Protein AF-A0A812VXS8-F1 (afdb_monomer_lite)

pLDDT: mean 75.55, std 15.79, range [29.02, 93.31]

Organism: NCBI:txid1628268

Foldseek 3Di:
DDPVLVVLVCVLVVVVVVVVPDPPPDDDDDDDDDDDDPPDDDPPPCPVVVVVVCVVVVVVVVVVVVVVVVVLVVLQCLLPDADPPHRDPCQLVVLVVVLVVLLVVLQVVCVVVVHDLDDPLLVLLLLLVVLLSLLSVLLSVLSNQAHSVLLVLLLQLLLQLLVVVLVVVVLGDDDPVSNVSNVSSNVSSVVVSVVCCVPVVVPDPRDNDPSSVVSSVVSSNSNSVSVNSLSVSCVPVVDDPSSSSNSD

InterPro domains:
  IPR013657 HUT1 [PF08449] (58-246)
  IPR013657 HUT1 [PTHR10778] (53-248)

Sequence (248 aa):
MSGLSIVAMFIIFGTLIVRAVRPLAKDHQELVSVEPEAFQRVPMLNFSARLSRFSPLFVCTMAIHVVYLVYSLLQEFLSSHTFESDLFNFPLTLVALSHSAGALLSLAALCASGHQVVAPGMIGTLLPATTDLVATSLQHAALYLMFFPAQSLMKTLKVLPVMLVGSCLQNRVYSRLDYVEGFLLTCFVAFFVWDFQIHEAEEVEKKMSMAGIFMMFGYLTVDSFTSNFQDHIYQTTGLEPGHMLLGM

Radius of gyration: 21.39 Å; chains: 1; bounding box: 69×35×56 Å

Structure (mmCIF, N/CA/C/O backbone):
data_AF-A0A812VXS8-F1
#
_entry.id   AF-A0A812VXS8-F1
#
loop_
_atom_site.group_PDB
_atom_site.id
_atom_site.type_symbol
_atom_site.label_atom_id
_atom_site.label_alt_id
_atom_site.label_comp_id
_atom_site.label_asym_id
_atom_site.label_entity_id
_atom_site.label_seq_id
_atom_site.pdbx_PDB_ins_code
_atom_site.Cartn_x
_atom_site.Cartn_y
_atom_site.Cartn_z
_atom_site.occupancy
_atom_site.B_iso_or_equiv
_atom_site.auth_seq_id
_atom_site.auth_comp_id
_atom_site.auth_asym_id
_atom_site.auth_atom_id
_atom_site.pdbx_PDB_model_num
ATOM 1 N N . MET A 1 1 ? -3.732 4.885 -26.873 1.00 51.75 1 MET A N 1
ATOM 2 C CA . MET A 1 1 ? -4.824 4.280 -26.071 1.00 51.75 1 MET A CA 1
ATOM 3 C C . MET A 1 1 ? -5.879 3.675 -26.994 1.00 51.75 1 MET A C 1
ATOM 5 O O . MET A 1 1 ? -6.508 4.404 -27.751 1.00 51.75 1 MET A O 1
ATOM 9 N N . SER A 1 2 ? -6.038 2.350 -26.989 1.00 64.56 2 SER A N 1
ATOM 10 C CA . SER A 1 2 ? -7.033 1.660 -27.826 1.00 64.56 2 SER A CA 1
ATOM 11 C C . SER A 1 2 ? -8.462 1.871 -27.293 1.00 64.56 2 SER A C 1
ATOM 13 O O . SER A 1 2 ? -8.661 2.016 -26.085 1.00 64.56 2 SER A O 1
ATOM 15 N N . GLY A 1 3 ? -9.477 1.863 -28.167 1.00 65.50 3 GLY A N 1
ATOM 16 C CA . GLY A 1 3 ? -10.886 2.026 -27.764 1.00 65.50 3 GLY A CA 1
ATOM 17 C C . GLY A 1 3 ? -11.376 0.968 -26.762 1.00 65.50 3 GLY A C 1
ATOM 18 O O . GLY A 1 3 ? -12.276 1.235 -25.971 1.00 65.50 3 GLY A O 1
ATOM 19 N N . LEU A 1 4 ? -10.729 -0.201 -26.727 1.00 63.66 4 LEU A N 1
ATOM 20 C CA . LEU A 1 4 ? -11.022 -1.280 -25.783 1.00 63.66 4 LEU A CA 1
ATOM 21 C C . LEU A 1 4 ? -10.637 -0.910 -24.339 1.00 63.66 4 LEU A C 1
ATOM 23 O O . LEU A 1 4 ? -11.388 -1.193 -23.407 1.00 63.66 4 LEU A O 1
ATOM 27 N N . SER A 1 5 ? -9.505 -0.224 -24.155 1.00 61.69 5 SER A N 1
ATOM 28 C CA . SER A 1 5 ? -9.027 0.213 -22.836 1.00 61.69 5 SER A CA 1
ATOM 29 C C . SER A 1 5 ? -9.961 1.254 -22.21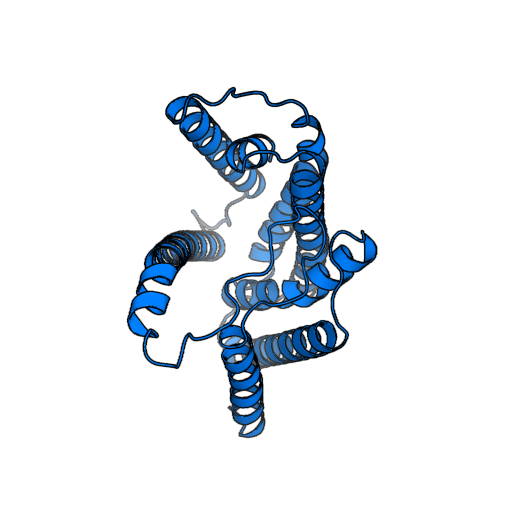6 1.00 61.69 5 SER A C 1
ATOM 31 O O . SER A 1 5 ? -10.211 1.214 -21.015 1.00 61.69 5 SER A O 1
ATOM 33 N N . ILE A 1 6 ? -10.528 2.142 -23.040 1.00 71.25 6 ILE A N 1
ATOM 34 C CA . ILE A 1 6 ? -11.482 3.173 -22.604 1.00 71.25 6 ILE A CA 1
ATOM 35 C C . ILE A 1 6 ? -12.786 2.522 -22.128 1.00 71.25 6 ILE A C 1
ATOM 37 O O . ILE A 1 6 ? -13.274 2.838 -21.045 1.00 71.25 6 ILE A O 1
ATOM 41 N N . VAL A 1 7 ? -13.321 1.563 -22.890 1.00 69.94 7 VAL A N 1
ATOM 42 C CA . VAL A 1 7 ? -14.548 0.835 -22.524 1.00 69.94 7 VAL A CA 1
ATOM 43 C C . VAL A 1 7 ? -14.361 0.034 -21.231 1.00 69.94 7 VAL A C 1
ATOM 45 O O . VAL A 1 7 ? -15.222 0.093 -20.355 1.00 69.94 7 VAL A O 1
ATOM 48 N N . ALA A 1 8 ? -13.227 -0.654 -21.064 1.00 66.38 8 ALA A N 1
ATOM 49 C CA . ALA A 1 8 ? -12.910 -1.358 -19.820 1.00 66.38 8 ALA A CA 1
ATOM 50 C C . ALA A 1 8 ? -12.837 -0.399 -18.617 1.00 66.38 8 ALA A C 1
ATOM 52 O O . ALA A 1 8 ? -13.373 -0.707 -17.554 1.00 66.38 8 ALA A O 1
ATOM 53 N N . MET A 1 9 ? -12.255 0.789 -18.807 1.00 69.25 9 MET A N 1
ATOM 54 C CA . MET A 1 9 ? -12.184 1.836 -17.785 1.00 69.25 9 MET A CA 1
ATOM 55 C C . MET A 1 9 ? -13.576 2.288 -17.334 1.00 69.25 9 MET A C 1
ATOM 57 O O . MET A 1 9 ? -13.853 2.306 -16.137 1.00 69.25 9 MET A O 1
ATOM 61 N N . PHE A 1 10 ? -14.473 2.583 -18.280 1.00 72.81 10 PHE A N 1
ATOM 62 C CA . PHE A 1 10 ? -15.849 2.989 -17.976 1.00 72.81 10 PHE A CA 1
ATOM 63 C C . PHE A 1 10 ? -16.654 1.889 -17.291 1.00 72.81 10 PHE A C 1
ATOM 65 O O . PHE A 1 10 ? -17.440 2.190 -16.395 1.00 72.81 10 PHE A O 1
ATOM 72 N N . ILE A 1 11 ? -16.457 0.627 -17.680 1.00 71.75 11 ILE A N 1
ATOM 73 C CA . ILE A 1 11 ? -17.117 -0.505 -17.024 1.00 71.75 11 ILE A CA 1
ATOM 74 C C . ILE A 1 11 ? -16.629 -0.608 -15.580 1.00 71.75 11 ILE A C 1
ATOM 76 O O . ILE A 1 11 ? -17.453 -0.605 -14.676 1.00 71.75 11 ILE A O 1
ATOM 80 N N . ILE A 1 12 ? -15.316 -0.610 -15.338 1.00 67.81 12 ILE A N 1
ATOM 81 C CA . ILE A 1 12 ? -14.751 -0.742 -13.986 1.00 67.81 12 ILE A CA 1
ATOM 82 C C . ILE A 1 12 ? -15.161 0.439 -13.097 1.00 67.81 12 ILE A C 1
ATOM 84 O O . ILE A 1 12 ? -15.683 0.227 -12.002 1.00 67.81 12 ILE A O 1
ATOM 88 N N . PHE A 1 13 ? -15.007 1.678 -13.576 1.00 72.12 13 PHE A N 1
ATOM 89 C CA . PHE A 1 13 ? -15.446 2.864 -12.834 1.00 72.12 13 PHE A CA 1
ATOM 90 C C . PHE A 1 13 ? -16.958 2.869 -12.606 1.00 72.12 13 PHE A C 1
ATOM 92 O O . PHE A 1 13 ? -17.409 3.218 -11.517 1.00 72.12 13 PHE A O 1
ATOM 99 N N . GLY A 1 14 ? -17.744 2.444 -13.596 1.00 69.88 14 GLY A N 1
ATOM 100 C CA . GLY A 1 14 ? -19.191 2.308 -13.480 1.00 69.88 14 GLY A CA 1
ATOM 101 C C . GLY A 1 14 ? -19.585 1.332 -12.373 1.00 69.88 14 GLY A C 1
ATOM 102 O O . GLY A 1 14 ? -20.399 1.679 -11.517 1.00 69.88 14 GLY A O 1
ATOM 103 N N . THR A 1 15 ? -18.969 0.150 -12.326 1.00 67.19 15 THR A N 1
ATOM 104 C CA . THR A 1 15 ? -19.242 -0.853 -11.285 1.00 67.19 15 THR A CA 1
ATOM 105 C C . THR A 1 15 ? -18.828 -0.352 -9.899 1.00 67.19 15 THR A C 1
ATOM 107 O O . THR A 1 15 ? -19.596 -0.492 -8.945 1.00 67.19 15 THR A O 1
ATOM 110 N N . LEU A 1 16 ? -17.674 0.320 -9.791 1.00 64.31 16 LEU A N 1
ATOM 111 C CA . LEU A 1 16 ? -17.190 0.907 -8.535 1.00 64.31 16 LEU A CA 1
ATOM 112 C C . LEU A 1 16 ? -18.104 2.025 -8.022 1.00 64.31 16 LEU A C 1
ATOM 114 O O . LEU A 1 16 ? -18.447 2.040 -6.841 1.00 64.31 16 LEU A O 1
ATOM 118 N N . ILE A 1 17 ? -18.554 2.930 -8.896 1.00 65.62 17 ILE A N 1
ATOM 119 C CA . ILE A 1 17 ? -19.481 4.013 -8.535 1.00 65.62 17 ILE A CA 1
ATOM 120 C C . ILE A 1 17 ? -20.832 3.432 -8.106 1.00 65.62 17 ILE A C 1
ATOM 122 O O . ILE A 1 17 ? -21.384 3.833 -7.081 1.00 65.62 17 ILE A O 1
ATOM 126 N N . VAL A 1 18 ? -21.356 2.446 -8.840 1.00 61.94 18 VAL A N 1
ATOM 127 C CA . VAL A 1 18 ? -22.618 1.776 -8.492 1.00 61.94 18 VAL A CA 1
ATOM 128 C C . VAL A 1 18 ? -22.517 1.065 -7.139 1.00 61.94 18 VAL A C 1
ATOM 130 O O . VAL A 1 18 ? -23.482 1.082 -6.370 1.00 61.94 18 VAL A O 1
ATOM 133 N N . ARG A 1 19 ? -21.359 0.486 -6.800 1.00 61.50 19 ARG A N 1
ATOM 134 C CA . ARG A 1 19 ? -21.122 -0.119 -5.480 1.00 61.50 19 ARG A CA 1
ATOM 135 C C . ARG A 1 19 ? -20.909 0.905 -4.371 1.00 61.50 19 ARG A C 1
ATOM 137 O O . ARG A 1 19 ? -21.481 0.715 -3.305 1.00 61.50 19 ARG A O 1
ATOM 144 N N . ALA A 1 20 ? -20.210 2.010 -4.625 1.00 56.69 20 ALA A N 1
ATOM 145 C CA . ALA A 1 20 ? -20.082 3.117 -3.672 1.00 56.69 20 ALA A CA 1
ATOM 146 C C . ALA A 1 20 ? -21.446 3.741 -3.312 1.00 56.69 20 ALA A C 1
ATOM 148 O O . ALA A 1 20 ? -21.629 4.275 -2.219 1.00 56.69 20 ALA A O 1
ATOM 149 N N . VAL A 1 21 ? -22.418 3.651 -4.227 1.00 56.62 21 VAL A N 1
ATOM 150 C CA . VAL A 1 21 ? -23.797 4.120 -4.029 1.00 56.62 21 VAL A CA 1
ATOM 151 C C . VAL A 1 21 ? -24.707 3.043 -3.415 1.00 56.62 21 VAL A C 1
ATOM 153 O O . VAL A 1 21 ? -25.730 3.392 -2.813 1.00 56.62 21 VAL A O 1
ATOM 156 N N . ARG A 1 22 ? -24.360 1.746 -3.495 1.00 53.31 22 ARG A N 1
ATOM 157 C CA . ARG A 1 22 ? -25.125 0.699 -2.799 1.00 53.31 22 ARG A CA 1
ATOM 158 C C . ARG A 1 22 ? -24.961 0.868 -1.285 1.00 53.31 22 ARG A C 1
ATOM 160 O O . ARG A 1 22 ? -23.836 0.927 -0.797 1.00 53.31 22 ARG A O 1
ATOM 167 N N . PRO A 1 23 ? -26.063 0.916 -0.515 1.00 44.41 23 PRO A N 1
ATOM 168 C CA . PRO A 1 23 ? -25.962 0.873 0.933 1.00 44.41 23 PRO A CA 1
ATOM 169 C C . PRO A 1 23 ? -25.283 -0.438 1.335 1.00 44.41 23 PRO A C 1
ATOM 171 O O . PRO A 1 23 ? -25.654 -1.504 0.845 1.00 44.41 23 PRO A O 1
ATOM 174 N N . LEU A 1 24 ? -24.295 -0.318 2.221 1.00 45.75 24 LEU A N 1
ATOM 175 C CA . LEU A 1 24 ? -23.486 -1.379 2.825 1.00 45.75 24 LEU A CA 1
ATOM 176 C C . LEU A 1 24 ? -24.351 -2.247 3.765 1.00 45.75 24 LEU A C 1
ATOM 178 O O . LEU A 1 24 ? -24.112 -2.349 4.962 1.00 45.75 24 LEU A O 1
ATOM 182 N N . ALA A 1 25 ? -25.451 -2.780 3.243 1.00 44.56 25 ALA A N 1
ATOM 183 C CA . ALA A 1 25 ? -26.427 -3.559 3.977 1.00 44.56 25 ALA A CA 1
ATOM 184 C C . ALA A 1 25 ? -26.210 -5.038 3.649 1.00 44.56 25 ALA A C 1
ATOM 186 O O . ALA A 1 25 ? -26.586 -5.483 2.564 1.00 44.56 25 ALA A O 1
ATOM 187 N N . LYS A 1 26 ? -25.675 -5.760 4.644 1.00 38.38 26 LYS A N 1
ATOM 188 C CA . LYS A 1 26 ? -25.519 -7.225 4.761 1.00 38.38 26 LYS A CA 1
ATOM 189 C C . LYS A 1 26 ? -24.173 -7.843 4.356 1.00 38.38 26 LYS A C 1
ATOM 191 O O . LYS A 1 26 ? -24.164 -8.726 3.517 1.00 38.38 26 LYS A O 1
ATOM 196 N N . ASP A 1 27 ? -23.089 -7.483 5.043 1.00 39.06 27 ASP A N 1
ATOM 197 C CA . ASP A 1 27 ? -21.974 -8.438 5.263 1.00 39.06 27 ASP A CA 1
ATOM 198 C C . ASP A 1 27 ? -21.440 -8.465 6.713 1.00 39.06 27 ASP A C 1
ATOM 200 O O . ASP A 1 27 ? -20.558 -9.249 7.044 1.00 39.06 27 ASP A O 1
ATOM 204 N N . HIS A 1 28 ? -22.029 -7.688 7.631 1.00 39.50 28 HIS A N 1
ATOM 205 C CA . HIS A 1 28 ? -21.784 -7.811 9.072 1.00 39.50 28 HIS A CA 1
ATOM 206 C C . HIS A 1 28 ? -23.109 -7.973 9.822 1.00 39.50 28 HIS A C 1
ATOM 208 O O . HIS A 1 28 ? -23.705 -7.017 10.308 1.00 39.50 28 HIS A O 1
ATOM 214 N N . GLN A 1 29 ? -23.589 -9.209 9.876 1.00 34.03 29 GLN A N 1
ATOM 215 C CA . GLN A 1 29 ? -24.605 -9.684 10.812 1.00 34.03 29 GLN A CA 1
ATOM 216 C C . GLN A 1 29 ? -24.005 -11.007 11.314 1.00 34.03 29 GLN A C 1
ATOM 218 O O . GLN A 1 29 ? -23.857 -11.925 10.521 1.00 34.03 29 GLN A O 1
ATOM 223 N N . GLU A 1 30 ? -23.420 -11.100 12.507 1.00 34.28 30 GLU A N 1
ATOM 224 C CA . GLU A 1 30 ? -24.044 -10.850 13.805 1.00 34.28 30 GLU A CA 1
ATOM 225 C C . GLU A 1 30 ? -23.052 -10.301 14.847 1.00 34.28 30 GLU A C 1
ATOM 227 O O . GLU A 1 30 ? -21.968 -10.848 15.014 1.00 34.28 30 GLU A O 1
ATOM 232 N N . LEU A 1 31 ? -23.448 -9.253 15.576 1.00 34.22 31 LEU A N 1
ATOM 233 C CA . LEU A 1 31 ? -23.374 -9.134 17.040 1.00 34.22 31 LEU A CA 1
ATOM 234 C C . LEU A 1 31 ? -24.002 -7.784 17.426 1.00 34.22 31 LEU A C 1
ATOM 236 O O . LEU A 1 31 ? -23.695 -6.755 16.834 1.00 34.22 31 LEU A O 1
ATOM 240 N N . VAL A 1 32 ? -24.859 -7.814 18.446 1.00 33.03 32 VAL A N 1
ATOM 241 C CA . VAL A 1 32 ? -25.662 -6.711 19.009 1.00 33.03 32 VAL A CA 1
ATOM 242 C C . VAL A 1 32 ? -27.027 -6.506 18.335 1.00 33.03 32 VAL A C 1
ATOM 244 O O . VAL A 1 32 ? -27.232 -5.716 17.418 1.00 33.03 32 VAL A O 1
ATOM 247 N N . SER A 1 33 ? -27.994 -7.240 18.881 1.00 29.02 33 SER A N 1
ATOM 248 C CA . SER A 1 33 ? -29.432 -7.007 18.794 1.00 29.02 33 SER A CA 1
ATOM 249 C C . SER A 1 33 ? -29.804 -5.579 19.218 1.00 29.02 33 SER A C 1
ATOM 251 O O . SER A 1 33 ? -29.686 -5.242 20.397 1.00 29.02 33 SER A O 1
ATOM 253 N N . VAL A 1 34 ? -30.312 -4.770 18.285 1.00 33.31 34 VAL A N 1
ATOM 254 C CA . VAL A 1 34 ? -31.106 -3.571 18.591 1.00 33.31 34 VAL A CA 1
ATOM 255 C C . VAL A 1 34 ? -32.373 -3.578 17.724 1.00 33.31 34 VAL A C 1
ATOM 257 O O . VAL A 1 34 ? -32.335 -3.895 16.539 1.00 33.31 34 VAL A O 1
ATOM 260 N N . GLU A 1 35 ? -33.477 -3.287 18.403 1.00 29.33 35 GLU A N 1
ATOM 261 C CA . GLU A 1 35 ? -34.914 -3.361 18.098 1.00 29.33 35 GLU A CA 1
ATOM 262 C C . GLU A 1 35 ? -35.398 -2.861 16.704 1.00 29.33 35 GLU A C 1
ATOM 264 O O . GLU A 1 35 ? -34.772 -1.980 16.108 1.00 29.33 35 GLU A O 1
ATOM 269 N N . PRO A 1 36 ? -36.536 -3.364 16.164 1.00 35.16 36 PRO A N 1
ATOM 270 C CA . PRO A 1 36 ? -36.941 -3.166 14.772 1.00 35.16 36 PRO A CA 1
ATOM 271 C C . PRO A 1 36 ? -38.010 -2.066 14.598 1.00 35.16 36 PRO A C 1
ATOM 273 O O . PRO A 1 36 ? -39.154 -2.390 14.333 1.00 35.16 36 PRO A O 1
ATOM 276 N N . GLU A 1 37 ? -37.690 -0.769 14.693 1.00 31.64 37 GLU A N 1
ATOM 277 C CA . GLU A 1 37 ? -38.738 0.287 14.593 1.00 31.64 37 GLU A CA 1
ATOM 278 C C . GLU A 1 37 ? -38.335 1.560 13.800 1.00 31.64 37 GLU A C 1
ATOM 280 O O . GLU A 1 37 ? -38.829 2.652 14.065 1.00 31.64 37 GLU A O 1
ATOM 285 N N . ALA A 1 38 ? -37.464 1.484 12.780 1.00 34.72 38 ALA A N 1
ATOM 286 C CA . ALA A 1 38 ? -37.152 2.688 11.975 1.00 34.72 38 ALA A CA 1
ATOM 287 C C . ALA A 1 38 ? -36.826 2.462 10.485 1.00 34.72 38 ALA A C 1
ATOM 289 O O . ALA A 1 38 ? -36.149 3.281 9.863 1.00 34.72 38 ALA A O 1
ATOM 290 N N . PHE A 1 39 ? -37.322 1.387 9.864 1.00 38.44 39 PHE A N 1
ATOM 291 C CA . PHE A 1 39 ? -37.098 1.121 8.430 1.00 38.44 39 PHE A CA 1
ATOM 292 C C . PHE A 1 39 ? -38.098 1.833 7.490 1.00 38.44 39 PHE A C 1
ATOM 294 O O . PHE A 1 39 ? -38.217 1.485 6.317 1.00 38.44 39 PHE A O 1
ATOM 301 N N . GLN A 1 40 ? -38.830 2.852 7.952 1.00 41.28 40 GLN A N 1
ATOM 302 C CA . GLN A 1 40 ? -39.885 3.465 7.141 1.00 41.28 40 GLN A CA 1
ATOM 303 C C . GLN A 1 40 ? -39.699 4.980 6.986 1.00 41.28 40 GLN A C 1
ATOM 305 O O . GLN A 1 40 ? -40.081 5.767 7.844 1.00 41.28 40 GLN A O 1
ATOM 310 N N . ARG A 1 41 ? -39.189 5.348 5.797 1.00 39.72 41 ARG A N 1
ATOM 311 C CA . ARG A 1 41 ? -39.075 6.686 5.171 1.00 39.72 41 ARG A CA 1
ATOM 312 C C . ARG A 1 41 ? -37.744 7.430 5.335 1.00 39.72 41 ARG A C 1
ATOM 314 O O . ARG A 1 41 ? -37.617 8.335 6.147 1.00 39.72 41 ARG A O 1
ATOM 321 N N . VAL A 1 42 ? -36.828 7.206 4.387 1.00 44.44 42 VAL A N 1
ATOM 322 C CA . VAL A 1 42 ? -35.920 8.276 3.931 1.00 44.44 42 VAL A CA 1
ATOM 323 C C . VAL A 1 42 ? -35.976 8.367 2.398 1.00 44.44 42 VAL A C 1
ATOM 325 O O . VAL A 1 42 ? -35.215 7.687 1.710 1.00 44.44 42 VAL A O 1
ATOM 328 N N . PRO A 1 43 ? -36.908 9.149 1.824 1.00 43.44 43 PRO A N 1
ATOM 329 C CA . PRO A 1 43 ? -36.942 9.380 0.386 1.00 43.44 43 PRO A CA 1
ATOM 330 C C . PRO A 1 43 ? -35.815 10.356 0.024 1.00 43.44 43 PRO A C 1
ATOM 332 O O . PRO A 1 43 ? -35.768 11.420 0.622 1.00 43.44 43 PRO A O 1
ATOM 335 N N . MET A 1 44 ? -34.906 9.956 -0.881 1.00 46.38 44 MET A N 1
ATOM 336 C CA . MET A 1 44 ? -34.035 10.684 -1.851 1.00 46.38 44 MET A CA 1
ATOM 337 C C . MET A 1 44 ? -33.567 12.154 -1.643 1.00 46.38 44 MET A C 1
ATOM 339 O O . MET A 1 44 ? -32.826 12.662 -2.477 1.00 46.38 44 MET A O 1
ATOM 343 N N . LEU A 1 45 ? -33.915 12.853 -0.564 1.00 51.94 45 LEU A N 1
ATOM 344 C CA . LEU A 1 45 ? -33.764 14.302 -0.388 1.00 51.94 45 LEU A CA 1
ATOM 345 C C . LEU A 1 45 ? -32.700 14.683 0.650 1.00 51.94 45 LEU A C 1
ATOM 347 O O . LEU A 1 45 ? -32.525 15.854 0.957 1.00 51.94 45 LEU A O 1
ATOM 351 N N . ASN A 1 46 ? -31.947 13.706 1.160 1.00 55.50 46 ASN A N 1
ATOM 352 C CA . ASN A 1 46 ? -30.854 13.936 2.106 1.00 55.50 46 ASN A CA 1
ATOM 353 C C . ASN A 1 46 ? -29.483 13.551 1.531 1.00 55.50 46 ASN A C 1
ATOM 355 O O . ASN A 1 46 ? -28.610 13.083 2.254 1.00 55.50 46 ASN A O 1
ATOM 359 N N . PHE A 1 47 ? -29.270 13.753 0.226 1.00 59.31 47 PHE A N 1
ATOM 360 C CA . PHE A 1 47 ? -27.943 13.596 -0.383 1.00 59.31 47 PHE A CA 1
ATOM 361 C C . PHE A 1 47 ? -26.927 14.576 0.226 1.00 59.31 47 PHE A C 1
ATOM 363 O O . PHE A 1 47 ? -25.821 14.170 0.556 1.00 59.31 47 PHE A O 1
ATOM 370 N N . SER A 1 48 ? -27.323 15.830 0.479 1.00 57.16 48 SER A N 1
ATOM 371 C CA . SER A 1 48 ? -26.459 16.842 1.112 1.00 57.16 48 SER A CA 1
ATOM 372 C C . SER A 1 48 ? -26.124 16.507 2.577 1.00 57.16 48 SER A C 1
ATOM 374 O O . SER A 1 48 ? -24.955 16.525 2.957 1.00 57.16 48 SER A O 1
ATOM 376 N N . ALA A 1 49 ? -27.105 16.083 3.385 1.00 60.41 49 ALA A N 1
ATOM 377 C CA . ALA A 1 49 ? -26.851 15.629 4.759 1.00 60.41 49 ALA A CA 1
ATOM 378 C C . ALA A 1 49 ? -26.033 14.326 4.807 1.00 60.41 49 ALA A C 1
ATOM 380 O O . ALA A 1 49 ? -25.231 14.116 5.715 1.00 60.41 49 ALA A O 1
ATOM 381 N N . ARG A 1 50 ? -26.200 13.451 3.807 1.00 61.09 50 ARG A N 1
ATOM 382 C CA . ARG A 1 50 ? -25.375 12.253 3.621 1.00 61.09 50 ARG A CA 1
ATOM 383 C C . ARG A 1 50 ? -23.938 12.629 3.229 1.00 61.09 50 ARG A C 1
ATOM 385 O O . ARG A 1 50 ? -23.012 12.054 3.784 1.00 61.09 50 ARG A O 1
ATOM 392 N N . LEU A 1 51 ? -23.745 13.630 2.368 1.00 62.72 51 LEU A N 1
ATOM 393 C CA . LEU A 1 51 ? -22.429 14.144 1.966 1.00 62.72 51 LEU A CA 1
ATOM 394 C C . LEU A 1 51 ? -21.686 14.812 3.134 1.00 62.72 51 LEU A C 1
ATOM 396 O O . LEU A 1 51 ? -20.492 14.592 3.311 1.00 62.72 51 LEU A O 1
ATOM 400 N N . SER A 1 52 ? -22.408 15.537 3.993 1.00 64.88 52 SER A N 1
ATOM 401 C CA . SER A 1 52 ? -21.873 16.106 5.239 1.00 64.88 52 SER A CA 1
ATOM 402 C C . SER A 1 52 ? -21.271 15.039 6.166 1.00 64.88 52 SER A C 1
ATOM 404 O O . SER A 1 52 ? -20.226 15.289 6.766 1.00 64.88 52 SER A O 1
ATOM 406 N N . ARG A 1 53 ? -21.853 13.832 6.234 1.00 68.94 53 ARG A N 1
ATOM 407 C CA . ARG A 1 53 ? -21.283 12.716 7.014 1.00 68.94 53 ARG A CA 1
ATOM 408 C C . ARG A 1 53 ? -20.019 12.115 6.397 1.00 68.94 53 ARG A C 1
ATOM 410 O O . ARG A 1 53 ? -19.218 11.542 7.126 1.00 68.94 53 ARG A O 1
ATOM 417 N N . PHE A 1 54 ? -19.825 12.253 5.085 1.00 76.75 54 PHE A N 1
ATOM 418 C CA . PHE A 1 54 ? -18.606 11.817 4.395 1.00 76.75 54 PHE A CA 1
ATOM 419 C C . PHE A 1 54 ? -17.476 12.855 4.456 1.00 76.75 54 PHE A C 1
ATOM 421 O O . PHE A 1 54 ? -16.334 12.520 4.159 1.00 76.75 54 PHE A O 1
ATOM 428 N N . SER A 1 55 ? -17.760 14.089 4.885 1.00 74.50 55 SER A N 1
ATOM 429 C CA . SER A 1 55 ? -16.765 15.159 5.046 1.00 74.50 55 SER A CA 1
ATOM 430 C C . SER A 1 55 ? -15.486 14.732 5.798 1.00 74.50 55 SER A C 1
ATOM 432 O O . SER A 1 55 ? -14.402 14.904 5.237 1.00 74.50 55 SER A O 1
ATOM 434 N N . PRO A 1 56 ? -15.544 14.095 6.992 1.00 82.69 56 PRO A N 1
ATOM 435 C CA . PRO A 1 56 ? -14.328 13.648 7.682 1.00 82.69 56 PRO A CA 1
ATOM 436 C C . PRO A 1 56 ? -13.545 12.583 6.900 1.00 82.69 56 PRO A C 1
ATOM 438 O O . PRO A 1 56 ? -12.318 12.557 6.963 1.00 82.69 56 PRO A O 1
ATOM 441 N N . LEU A 1 57 ? -14.226 11.737 6.121 1.00 79.81 57 LEU A N 1
ATOM 442 C CA . LEU A 1 57 ? -13.577 10.724 5.288 1.00 79.81 57 LEU A CA 1
ATOM 443 C C . LEU A 1 57 ? -12.850 11.359 4.101 1.00 79.81 57 LEU A C 1
ATOM 445 O O . LEU A 1 57 ? -11.742 10.936 3.782 1.00 79.81 57 LEU A O 1
ATOM 449 N N . PHE A 1 58 ? -13.417 12.404 3.492 1.00 84.62 58 PHE A N 1
ATOM 450 C CA . PHE A 1 58 ? -12.732 13.169 2.447 1.00 84.62 58 PHE A CA 1
ATOM 451 C C . PHE A 1 58 ? -11.502 13.896 2.987 1.00 84.62 58 PHE A C 1
ATOM 453 O O . PHE A 1 58 ? -10.448 13.836 2.357 1.00 84.62 58 PHE A O 1
ATOM 460 N N . VAL A 1 59 ? -11.606 14.527 4.162 1.00 86.81 59 VAL A N 1
ATOM 461 C CA . VAL A 1 59 ? -10.460 15.185 4.810 1.00 86.81 59 VAL A CA 1
ATOM 462 C C . VAL A 1 59 ? -9.355 14.170 5.111 1.00 86.81 59 VAL A C 1
ATOM 464 O O . VAL A 1 59 ? -8.205 14.405 4.750 1.00 86.81 59 VAL A O 1
ATOM 467 N N . CYS A 1 60 ? -9.701 13.014 5.685 1.00 85.88 60 CYS A N 1
ATOM 468 C CA . CYS A 1 60 ? -8.751 11.933 5.952 1.00 85.88 60 CYS A CA 1
ATOM 469 C C . CYS A 1 60 ? -8.111 11.396 4.660 1.00 85.88 60 CYS A C 1
ATOM 471 O O . CYS A 1 60 ? -6.892 11.274 4.570 1.00 85.88 60 CYS A O 1
ATOM 473 N N . THR A 1 61 ? -8.920 11.164 3.622 1.00 85.44 61 THR A N 1
ATOM 474 C CA . THR A 1 61 ? -8.447 10.709 2.307 1.00 85.44 61 THR A CA 1
ATOM 475 C C . THR A 1 61 ? -7.442 11.695 1.722 1.00 85.44 61 THR A C 1
ATOM 477 O O . THR A 1 61 ? -6.351 11.285 1.336 1.00 85.44 61 THR A O 1
ATOM 480 N N . MET A 1 62 ? -7.765 12.990 1.694 1.00 87.88 62 MET A N 1
ATOM 481 C CA . MET A 1 62 ? -6.869 14.018 1.158 1.00 87.88 62 MET A CA 1
ATOM 482 C C . MET A 1 62 ? -5.582 14.134 1.977 1.00 87.88 62 MET A C 1
ATOM 484 O O . MET A 1 62 ? -4.502 14.195 1.393 1.00 87.88 62 MET A O 1
ATOM 488 N N . ALA A 1 63 ? -5.673 14.093 3.309 1.00 88.25 63 ALA A N 1
ATOM 489 C CA . ALA A 1 63 ? -4.503 14.128 4.185 1.00 88.25 63 ALA A CA 1
ATOM 490 C C . ALA A 1 63 ? -3.552 12.949 3.914 1.00 88.25 63 ALA A C 1
ATOM 492 O O . ALA A 1 63 ? -2.356 13.156 3.709 1.00 88.25 63 ALA A O 1
ATOM 493 N N . ILE A 1 64 ? -4.091 11.729 3.833 1.00 87.25 64 ILE A N 1
ATOM 494 C CA . ILE A 1 64 ? -3.320 10.516 3.535 1.00 87.25 64 ILE A CA 1
ATOM 495 C C . ILE A 1 64 ? -2.669 10.609 2.145 1.00 87.25 64 ILE A C 1
ATOM 497 O O . ILE A 1 64 ? -1.486 10.304 2.002 1.00 87.25 64 ILE A O 1
ATOM 501 N N . HIS A 1 65 ? -3.396 11.083 1.127 1.00 88.19 65 HIS A N 1
ATOM 502 C CA . HIS A 1 65 ? -2.855 11.212 -0.231 1.00 88.19 65 HIS A CA 1
ATOM 503 C C . HIS A 1 65 ? -1.711 12.225 -0.315 1.00 88.19 65 HIS A C 1
ATOM 505 O O . HIS A 1 65 ? -0.706 11.937 -0.959 1.00 88.19 65 HIS A O 1
ATOM 511 N N . VAL A 1 66 ? -1.819 13.382 0.347 1.00 90.19 66 VAL A N 1
ATOM 512 C CA . VAL A 1 66 ? -0.740 14.386 0.358 1.00 90.19 66 VAL A CA 1
ATOM 513 C C . VAL A 1 66 ? 0.532 13.807 0.981 1.00 90.19 66 VAL A C 1
ATOM 515 O O . VAL A 1 66 ? 1.610 13.947 0.405 1.00 90.19 66 VAL A O 1
ATOM 518 N N . VAL A 1 67 ? 0.413 13.104 2.112 1.00 88.38 67 VAL A N 1
ATOM 519 C CA . VAL A 1 67 ? 1.564 12.463 2.770 1.00 88.38 67 VAL A CA 1
ATOM 520 C C . VAL A 1 67 ? 2.180 11.381 1.877 1.00 88.38 67 VAL A C 1
ATOM 522 O O . VAL A 1 67 ? 3.400 11.354 1.706 1.00 88.38 67 VAL A O 1
ATOM 525 N N . TYR A 1 68 ? 1.362 10.535 1.242 1.00 86.50 68 TYR A N 1
ATOM 526 C CA . TYR A 1 68 ? 1.860 9.510 0.318 1.00 86.50 68 TYR A CA 1
ATOM 527 C C . TYR A 1 68 ? 2.507 10.088 -0.941 1.00 86.50 68 TYR A C 1
ATOM 529 O O . TYR A 1 68 ? 3.466 9.500 -1.441 1.00 86.50 68 TYR A O 1
ATOM 537 N N . LEU A 1 69 ? 2.025 11.223 -1.451 1.00 88.44 69 LEU A N 1
ATOM 538 C CA . LEU A 1 69 ? 2.647 11.908 -2.585 1.00 88.44 69 LEU A CA 1
ATOM 539 C C . LEU A 1 69 ? 4.040 12.414 -2.218 1.00 88.44 69 LEU A C 1
ATOM 541 O O . LEU A 1 69 ? 4.989 12.149 -2.950 1.00 88.44 69 LEU A O 1
ATOM 545 N N . VAL A 1 70 ? 4.187 13.070 -1.064 1.00 88.62 70 VAL A N 1
ATOM 546 C CA . VAL A 1 70 ? 5.503 13.518 -0.580 1.00 88.62 70 VAL A CA 1
ATOM 547 C C . VAL A 1 70 ? 6.443 12.326 -0.391 1.00 88.62 70 VAL A C 1
ATOM 549 O O . VAL A 1 70 ? 7.575 12.364 -0.869 1.00 88.62 70 VAL A O 1
ATOM 552 N N . TYR A 1 71 ? 5.969 11.243 0.231 1.00 86.25 71 TYR A N 1
ATOM 553 C CA . TYR A 1 71 ? 6.748 10.011 0.380 1.00 86.25 71 TYR A CA 1
ATOM 554 C C . TYR A 1 71 ? 7.181 9.431 -0.976 1.00 86.25 71 TYR A C 1
ATOM 556 O O . TYR A 1 71 ? 8.338 9.058 -1.150 1.00 86.25 71 TYR A O 1
ATOM 564 N N . SER A 1 72 ? 6.272 9.405 -1.952 1.00 85.81 72 SER A N 1
ATOM 565 C CA . SER A 1 72 ? 6.532 8.885 -3.297 1.00 85.81 72 SER A CA 1
ATOM 566 C C . SER A 1 72 ? 7.590 9.704 -4.035 1.00 85.81 72 SER A C 1
ATOM 568 O O . SER A 1 72 ? 8.519 9.131 -4.594 1.00 85.81 72 SER A O 1
ATOM 570 N N . LEU A 1 73 ? 7.510 11.036 -3.964 1.00 87.25 73 LEU A N 1
ATOM 571 C CA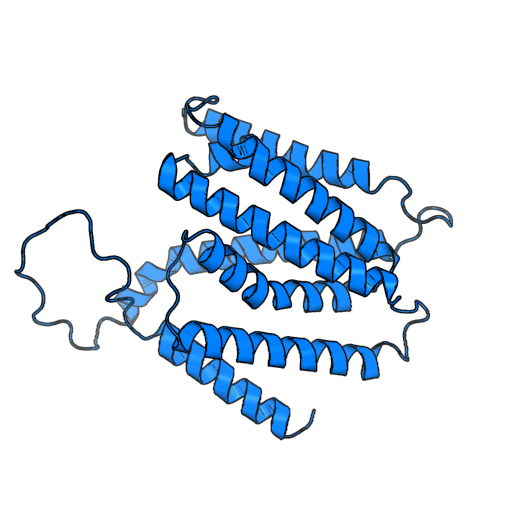 . LEU A 1 73 ? 8.506 11.932 -4.560 1.00 87.25 73 LEU A CA 1
ATOM 572 C C . LEU A 1 73 ? 9.883 11.778 -3.904 1.00 87.25 73 LEU A C 1
ATOM 574 O O . LEU A 1 73 ? 10.898 11.752 -4.596 1.00 87.25 73 LEU A O 1
ATOM 578 N N . LEU A 1 74 ? 9.932 11.636 -2.575 1.00 85.44 74 LEU A N 1
ATOM 579 C CA . LEU A 1 74 ? 11.184 11.370 -1.860 1.00 85.44 74 LEU A CA 1
ATOM 580 C C . LEU A 1 74 ? 11.782 10.015 -2.259 1.00 85.44 74 LEU A C 1
ATOM 582 O O . LEU A 1 74 ? 12.996 9.906 -2.435 1.00 85.44 74 LEU A O 1
ATOM 586 N N . GLN A 1 75 ? 10.945 8.990 -2.431 1.00 84.31 75 GLN A N 1
ATOM 587 C CA . GLN A 1 75 ? 11.381 7.663 -2.859 1.00 84.31 75 GLN A CA 1
ATOM 588 C C . GLN A 1 75 ? 11.890 7.673 -4.313 1.00 84.31 75 GLN A C 1
ATOM 590 O O . GLN A 1 75 ? 12.911 7.050 -4.614 1.00 84.31 75 GLN A O 1
ATOM 595 N N . GLU A 1 76 ? 11.228 8.410 -5.204 1.00 83.12 76 GLU A N 1
ATOM 596 C CA . GLU A 1 76 ? 11.681 8.624 -6.579 1.00 83.12 76 GLU A CA 1
ATOM 597 C C . GLU A 1 76 ? 13.024 9.360 -6.617 1.00 83.12 76 GLU A C 1
ATOM 599 O O . GLU A 1 76 ? 13.960 8.913 -7.290 1.00 83.12 76 GLU A O 1
ATOM 604 N N . PHE A 1 77 ? 13.153 10.439 -5.842 1.00 82.81 77 PHE A N 1
ATOM 605 C CA . PHE A 1 77 ? 14.388 11.208 -5.709 1.00 82.81 77 PHE A CA 1
ATOM 606 C C . PHE A 1 77 ? 15.549 10.330 -5.230 1.00 82.81 77 PHE A C 1
ATOM 608 O O . PHE A 1 77 ? 16.606 10.317 -5.855 1.00 82.81 77 PHE A O 1
ATOM 615 N N . LEU A 1 78 ? 15.327 9.516 -4.194 1.00 79.06 78 LEU A N 1
ATOM 616 C CA . LEU A 1 78 ? 16.317 8.567 -3.675 1.00 79.06 78 LEU A CA 1
ATOM 617 C C . LEU A 1 78 ? 16.794 7.556 -4.736 1.00 79.06 78 LEU A C 1
ATOM 619 O O . LEU A 1 78 ? 17.948 7.137 -4.721 1.00 79.06 78 LEU A O 1
ATOM 623 N N . SER A 1 79 ? 15.908 7.144 -5.646 1.00 72.62 79 SER A N 1
ATOM 624 C CA . SER A 1 79 ? 16.219 6.158 -6.694 1.00 72.62 79 SER A CA 1
ATOM 625 C C . SER A 1 79 ? 16.916 6.746 -7.929 1.00 72.62 79 SER A C 1
ATOM 627 O O . SER A 1 79 ? 17.559 6.012 -8.692 1.00 72.62 79 SER A O 1
ATOM 629 N N . SER A 1 80 ? 16.752 8.052 -8.152 1.00 69.44 80 SER A N 1
ATOM 630 C CA . SER A 1 80 ? 17.175 8.762 -9.364 1.00 69.44 80 SER A CA 1
ATOM 631 C C . SER A 1 80 ? 18.423 9.615 -9.154 1.00 69.44 80 SER A C 1
ATOM 633 O O . SER A 1 80 ? 19.236 9.713 -10.070 1.00 69.44 80 SER A O 1
ATOM 635 N N . HIS A 1 81 ? 18.600 10.208 -7.971 1.00 65.75 81 HIS A N 1
ATOM 636 C CA . HIS A 1 81 ? 19.748 11.056 -7.675 1.00 65.75 81 HIS A CA 1
ATOM 637 C C . HIS A 1 81 ? 20.903 10.242 -7.098 1.00 65.75 81 HIS A C 1
ATOM 639 O O . HIS A 1 81 ? 20.843 9.698 -5.997 1.00 65.75 81 HIS A O 1
ATOM 645 N N . THR A 1 82 ? 21.980 10.192 -7.871 1.00 59.69 82 THR A N 1
ATOM 646 C CA . THR A 1 82 ? 23.260 9.624 -7.471 1.00 59.69 82 THR A CA 1
ATOM 647 C C . THR A 1 82 ? 23.978 10.617 -6.554 1.00 59.69 82 THR A C 1
ATOM 649 O O . THR A 1 82 ? 24.281 11.738 -6.969 1.00 59.69 82 THR A O 1
ATOM 652 N N . PHE A 1 83 ? 24.248 10.230 -5.309 1.00 60.25 83 PHE A N 1
ATOM 653 C CA . PHE A 1 83 ? 25.036 11.049 -4.389 1.00 60.25 83 PHE A CA 1
ATOM 654 C C . PHE A 1 83 ? 26.512 10.781 -4.686 1.00 60.25 83 PHE A C 1
ATOM 656 O O . PHE A 1 83 ? 26.986 9.674 -4.473 1.00 60.25 83 PHE A O 1
ATOM 663 N N . GLU A 1 84 ? 27.231 11.771 -5.221 1.00 52.62 84 GLU A N 1
ATOM 664 C CA . GLU A 1 84 ? 28.673 11.654 -5.504 1.00 52.62 84 GLU A CA 1
ATOM 665 C C . GLU A 1 84 ? 29.053 10.396 -6.313 1.00 52.62 84 GLU A C 1
ATOM 667 O O . GLU A 1 84 ? 29.993 9.679 -5.984 1.00 52.62 84 GLU A O 1
ATOM 672 N N . SER A 1 85 ? 28.367 10.154 -7.434 1.00 57.91 85 SER A N 1
ATOM 673 C CA . SER A 1 85 ? 28.618 9.038 -8.379 1.00 57.91 85 SER A CA 1
ATOM 674 C C . SER A 1 85 ? 28.167 7.639 -7.936 1.00 57.91 85 SER A C 1
ATOM 676 O O . SER A 1 85 ? 28.056 6.776 -8.807 1.00 57.91 85 SER A O 1
ATOM 678 N N . ASP A 1 86 ? 27.777 7.446 -6.672 1.00 58.81 86 ASP A N 1
ATOM 679 C CA . ASP A 1 86 ? 27.218 6.185 -6.177 1.00 58.81 86 ASP A CA 1
ATOM 680 C C . ASP A 1 86 ? 25.737 6.301 -5.768 1.00 58.81 86 ASP A C 1
ATOM 682 O O . ASP A 1 86 ? 25.238 7.338 -5.317 1.00 58.81 86 ASP A O 1
ATOM 686 N N . LEU A 1 87 ? 24.987 5.210 -5.952 1.00 67.38 87 LEU A N 1
ATOM 687 C CA . LEU A 1 87 ? 23.632 5.113 -5.413 1.00 67.38 87 LEU A CA 1
ATOM 688 C C . LEU A 1 87 ? 23.689 5.032 -3.882 1.00 67.38 87 LEU A C 1
ATOM 690 O O . LEU A 1 87 ? 24.666 4.569 -3.297 1.00 67.38 87 LEU A O 1
ATOM 694 N N . PHE A 1 88 ? 22.612 5.457 -3.221 1.00 70.25 88 PHE A N 1
ATOM 695 C CA . PHE A 1 88 ? 22.508 5.378 -1.767 1.00 70.25 88 PHE A CA 1
ATOM 696 C C . PHE A 1 88 ? 22.729 3.936 -1.272 1.00 70.25 88 PHE A C 1
ATOM 698 O O . PHE A 1 88 ? 21.909 3.058 -1.533 1.00 70.25 88 PHE A O 1
ATOM 705 N N . ASN A 1 89 ? 23.829 3.702 -0.550 1.00 68.50 89 ASN A N 1
ATOM 706 C CA . ASN A 1 89 ? 24.323 2.360 -0.211 1.00 68.50 89 ASN A CA 1
ATOM 707 C C . ASN A 1 89 ? 23.643 1.699 1.005 1.00 68.50 89 ASN A C 1
ATOM 709 O O . ASN A 1 89 ? 23.891 0.525 1.275 1.00 68.50 89 ASN A O 1
ATOM 713 N N . PHE A 1 90 ? 22.777 2.408 1.742 1.00 76.88 90 PHE A N 1
ATOM 714 C CA . PHE A 1 90 ? 22.201 1.913 3.004 1.00 76.88 90 PHE A CA 1
ATOM 715 C C . PHE A 1 90 ? 20.658 1.901 3.038 1.00 76.88 90 PHE A C 1
ATOM 717 O O . PHE A 1 90 ? 20.063 2.468 3.959 1.00 76.88 90 PHE A O 1
ATOM 724 N N . PRO A 1 91 ? 19.967 1.240 2.086 1.00 77.00 91 PRO A N 1
ATOM 725 C CA . PRO A 1 91 ? 18.500 1.222 2.033 1.00 77.00 91 PRO A CA 1
ATOM 726 C C . PRO A 1 91 ? 17.850 0.644 3.299 1.00 77.00 91 PRO A C 1
ATOM 728 O O . PRO A 1 91 ? 16.805 1.126 3.727 1.00 77.00 91 PRO A O 1
ATOM 731 N N . LEU A 1 92 ? 18.495 -0.329 3.951 1.00 81.00 92 LEU A N 1
ATOM 732 C CA . LEU A 1 92 ? 18.011 -0.917 5.205 1.00 81.00 92 LEU A CA 1
ATOM 733 C C . LEU A 1 92 ? 18.003 0.084 6.367 1.00 81.00 92 LEU A C 1
ATOM 735 O O . LEU A 1 92 ? 17.097 0.051 7.195 1.00 81.00 92 LEU A O 1
ATOM 739 N N . THR A 1 93 ? 18.968 1.006 6.415 1.00 82.81 93 THR A N 1
ATOM 740 C CA . THR A 1 93 ? 18.987 2.073 7.427 1.00 82.81 93 THR A CA 1
ATOM 741 C C . THR A 1 93 ? 17.803 3.013 7.237 1.00 82.81 93 THR A C 1
ATOM 743 O O . THR A 1 93 ? 17.204 3.452 8.213 1.00 82.81 93 THR A O 1
ATOM 746 N N . LEU A 1 94 ? 17.418 3.289 5.989 1.00 82.81 94 LEU A N 1
ATOM 747 C CA . LEU A 1 94 ? 16.255 4.120 5.688 1.00 82.81 94 LEU A CA 1
ATOM 748 C C . LEU A 1 94 ? 14.953 3.421 6.102 1.00 82.81 94 LEU A C 1
ATOM 750 O O . LEU A 1 94 ? 14.123 4.042 6.766 1.00 82.81 94 LEU A O 1
ATOM 754 N N . VAL A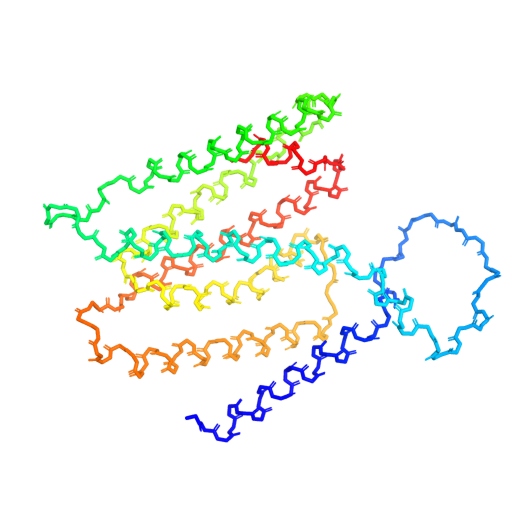 1 95 ? 14.816 2.123 5.810 1.00 84.81 95 VAL A N 1
ATOM 755 C CA . VAL A 1 95 ? 13.694 1.303 6.304 1.00 84.81 95 VAL A CA 1
ATOM 756 C C . VAL A 1 95 ? 13.620 1.368 7.830 1.00 84.81 95 VAL A C 1
ATOM 758 O O . VAL A 1 95 ? 12.584 1.745 8.377 1.00 84.81 95 VAL A O 1
ATOM 761 N N . ALA A 1 96 ? 14.736 1.119 8.519 1.00 86.12 96 ALA A N 1
ATOM 762 C CA . ALA A 1 96 ? 14.795 1.168 9.977 1.00 86.12 96 ALA A CA 1
ATOM 763 C C . ALA A 1 96 ? 14.406 2.547 10.539 1.00 86.12 96 ALA A C 1
ATOM 765 O O . ALA A 1 96 ? 13.645 2.623 11.504 1.00 86.12 96 ALA A O 1
ATOM 766 N N . LEU A 1 97 ? 14.874 3.640 9.926 1.00 87.38 97 LEU A N 1
ATOM 767 C CA . LEU A 1 97 ? 14.514 5.002 10.331 1.00 87.38 97 LEU A CA 1
ATOM 768 C C . LEU A 1 97 ? 13.029 5.300 10.103 1.00 87.38 97 LEU A C 1
ATOM 770 O O . LEU A 1 97 ? 12.409 5.936 10.951 1.00 87.38 97 LEU A O 1
ATOM 774 N N . SER A 1 98 ? 12.449 4.830 8.996 1.00 87.69 98 SER A N 1
ATOM 775 C CA . SER A 1 98 ? 11.029 5.042 8.693 1.00 87.69 98 SER A CA 1
ATOM 776 C C . SER A 1 98 ? 10.105 4.325 9.685 1.00 87.69 98 SER A C 1
ATOM 778 O O . SER A 1 98 ? 9.179 4.948 10.204 1.00 87.69 98 SER A O 1
ATOM 780 N N . HIS A 1 99 ? 10.416 3.073 10.040 1.00 88.88 99 HIS A N 1
ATOM 781 C CA . HIS A 1 99 ? 9.696 2.335 11.083 1.00 88.88 99 HIS A CA 1
ATOM 782 C C . HIS A 1 99 ? 9.902 2.981 12.457 1.00 88.88 99 HIS A C 1
ATOM 784 O O . HIS A 1 99 ? 8.939 3.226 13.177 1.00 88.88 99 HIS A O 1
ATOM 790 N N . SER A 1 100 ? 11.141 3.366 12.790 1.00 88.25 100 SER A N 1
ATOM 791 C CA . SER A 1 100 ? 11.442 4.049 14.056 1.00 88.25 100 SER A CA 1
ATOM 792 C C . SER A 1 100 ? 10.672 5.365 14.193 1.00 88.25 100 SER A C 1
ATOM 794 O O . SER A 1 100 ? 10.149 5.665 15.262 1.00 88.25 100 SER A O 1
ATOM 796 N N . ALA A 1 101 ? 10.561 6.151 13.119 1.00 90.25 101 ALA A N 1
ATOM 797 C CA . ALA A 1 101 ? 9.773 7.379 13.114 1.00 90.25 101 ALA A CA 1
ATOM 798 C C . ALA A 1 101 ? 8.273 7.098 13.303 1.00 90.25 101 ALA A C 1
ATOM 800 O O . ALA A 1 101 ? 7.614 7.819 14.052 1.00 90.25 101 ALA A O 1
ATOM 801 N N . GLY A 1 102 ? 7.748 6.038 12.678 1.00 89.25 102 GLY A N 1
ATOM 802 C CA . GLY A 1 102 ? 6.374 5.570 12.884 1.00 89.25 102 GLY A CA 1
ATOM 803 C C . GLY A 1 102 ? 6.102 5.174 14.338 1.00 89.25 102 GLY A C 1
ATOM 804 O O . GLY A 1 102 ? 5.127 5.643 14.925 1.00 89.25 102 GLY A O 1
ATOM 805 N N . ALA A 1 103 ? 7.009 4.406 14.944 1.00 90.44 103 ALA A N 1
ATOM 806 C CA . ALA A 1 103 ? 6.934 3.994 16.345 1.00 90.44 103 ALA A CA 1
ATOM 807 C C . ALA A 1 103 ? 7.058 5.181 17.322 1.00 90.44 103 ALA A C 1
ATOM 809 O O . ALA A 1 103 ? 6.363 5.248 18.335 1.00 90.44 103 ALA A O 1
ATOM 810 N N . LEU A 1 104 ? 7.912 6.165 17.025 1.00 92.38 104 LEU A N 1
ATOM 811 C CA . LEU A 1 104 ? 8.009 7.391 17.824 1.00 92.38 104 LEU A CA 1
ATOM 812 C C . LEU A 1 104 ? 6.737 8.237 17.723 1.00 92.38 104 LEU A C 1
ATOM 814 O O . LEU A 1 104 ? 6.274 8.778 18.729 1.00 92.38 104 LEU A O 1
ATOM 818 N N . LEU A 1 105 ? 6.159 8.345 16.524 1.00 91.38 105 LEU A N 1
ATOM 819 C CA . LEU A 1 105 ? 4.909 9.063 16.304 1.00 91.38 105 LEU A CA 1
ATOM 820 C C . LEU A 1 105 ? 3.743 8.386 17.032 1.00 91.38 105 LEU A C 1
ATOM 822 O O . LEU A 1 105 ? 2.944 9.077 17.665 1.00 91.38 105 LEU A O 1
ATOM 826 N N . SER A 1 106 ? 3.654 7.056 16.981 1.00 90.44 106 SER A N 1
ATOM 827 C CA . SER A 1 106 ? 2.616 6.308 17.694 1.00 90.44 106 SER A CA 1
ATOM 828 C C . SER A 1 106 ? 2.779 6.414 19.207 1.00 90.44 106 SER A C 1
ATOM 830 O O . SER A 1 106 ? 1.794 6.655 19.902 1.00 90.44 106 SER A O 1
ATOM 832 N N . LEU A 1 107 ? 4.011 6.355 19.720 1.00 91.38 107 LEU A N 1
ATOM 833 C CA . LEU A 1 107 ? 4.298 6.596 21.131 1.00 91.38 107 LEU A CA 1
ATOM 834 C C . LEU A 1 107 ? 3.857 8.001 21.558 1.00 91.38 107 LEU A C 1
ATOM 836 O O . LEU A 1 107 ? 3.169 8.154 22.567 1.00 91.38 107 LEU A O 1
ATOM 840 N N . ALA A 1 108 ? 4.215 9.027 20.782 1.00 91.88 108 ALA A N 1
ATOM 841 C CA . ALA A 1 108 ? 3.811 10.402 21.054 1.00 91.88 108 ALA A CA 1
ATOM 842 C C . ALA A 1 108 ? 2.281 10.560 21.032 1.00 91.88 108 ALA A C 1
ATOM 844 O O . ALA A 1 108 ? 1.725 11.214 21.915 1.00 91.88 108 ALA A O 1
ATOM 845 N N . ALA A 1 109 ? 1.595 9.926 20.076 1.00 89.31 109 ALA A N 1
ATOM 846 C CA . ALA A 1 109 ? 0.140 9.961 19.954 1.00 89.31 109 ALA A CA 1
ATOM 847 C C . ALA A 1 109 ? -0.576 9.254 21.119 1.00 89.31 109 ALA A C 1
ATOM 849 O O . ALA A 1 109 ? -1.555 9.788 21.648 1.00 89.31 109 ALA A O 1
ATOM 850 N N . LEU A 1 110 ? -0.078 8.090 21.551 1.00 89.50 110 LEU A N 1
ATOM 851 C CA . LEU A 1 110 ? -0.604 7.347 22.701 1.00 89.50 110 LEU A CA 1
ATOM 852 C C . LEU A 1 110 ? -0.411 8.134 24.002 1.00 89.50 110 LEU A C 1
ATOM 854 O O . LEU A 1 110 ? -1.362 8.297 24.768 1.00 89.50 110 LEU A O 1
ATOM 858 N N . CYS A 1 111 ? 0.785 8.696 24.210 1.00 89.12 111 CYS A N 1
ATOM 859 C CA . CYS A 1 111 ? 1.083 9.557 25.354 1.00 89.12 111 CYS A CA 1
ATOM 860 C C . CYS A 1 111 ? 0.193 10.808 25.378 1.00 89.12 111 CYS A C 1
ATOM 862 O O . CYS A 1 111 ? -0.350 11.150 26.427 1.00 89.12 111 CYS A O 1
ATOM 864 N N . ALA A 1 112 ? 0.009 11.475 24.233 1.00 90.00 112 ALA A N 1
ATOM 865 C CA . ALA A 1 112 ? -0.840 12.663 24.127 1.00 90.00 112 ALA A CA 1
ATOM 866 C C . ALA A 1 112 ? -2.325 12.353 24.377 1.00 90.00 112 ALA A C 1
ATOM 868 O O . ALA A 1 112 ? -3.049 13.198 24.901 1.00 90.00 112 ALA A O 1
ATOM 869 N N . SER A 1 113 ? -2.765 11.141 24.032 1.00 85.69 113 SER A N 1
ATOM 870 C CA . SER A 1 113 ? -4.144 10.679 24.224 1.00 85.69 113 SER A CA 1
ATOM 871 C C . SER A 1 113 ? -4.391 10.084 25.619 1.00 85.69 113 SER A C 1
ATOM 873 O O . SER A 1 113 ? -5.528 9.767 25.955 1.00 85.69 113 SER A O 1
ATOM 875 N N . GLY A 1 114 ? -3.349 9.941 26.448 1.00 83.31 114 GLY A N 1
ATOM 876 C CA . GLY A 1 114 ? -3.437 9.359 27.792 1.00 83.31 114 GLY A CA 1
ATOM 877 C C . GLY A 1 114 ? -3.710 7.850 27.811 1.00 83.31 114 GLY A C 1
ATOM 878 O O . GLY A 1 114 ? -4.046 7.304 28.863 1.00 83.31 114 GLY A O 1
ATOM 879 N N . HIS A 1 115 ? -3.562 7.170 26.672 1.00 83.38 115 HIS A N 1
ATOM 880 C CA . HIS A 1 115 ? -3.673 5.717 26.591 1.00 83.38 115 HIS A CA 1
ATOM 881 C C . HIS A 1 115 ? -2.423 5.050 27.182 1.00 83.38 115 HIS A C 1
ATOM 883 O O . HIS A 1 115 ? -1.319 5.596 27.154 1.00 83.38 115 HIS A O 1
ATOM 889 N N . GLN A 1 116 ? -2.582 3.846 27.737 1.00 81.56 116 GLN A N 1
ATOM 890 C CA . GLN A 1 116 ? -1.440 3.072 28.231 1.00 81.56 116 GLN A CA 1
ATOM 891 C C . GLN A 1 116 ? -0.532 2.706 27.061 1.00 81.56 116 GLN A C 1
ATOM 893 O O . GLN A 1 116 ? -1.024 2.204 26.066 1.00 81.56 116 GLN A O 1
ATOM 898 N N . VAL A 1 117 ? 0.781 2.908 27.166 1.00 78.62 117 VAL A N 1
ATOM 899 C CA . VAL A 1 117 ? 1.718 2.623 26.058 1.00 78.62 117 VAL A CA 1
ATOM 900 C C . VAL A 1 117 ? 1.799 1.125 25.739 1.00 78.62 117 VAL A C 1
ATOM 902 O O . VAL A 1 117 ? 1.971 0.742 24.587 1.00 78.62 117 VAL A O 1
ATOM 905 N N . VAL A 1 118 ? 1.643 0.267 26.750 1.00 79.31 118 VAL A N 1
ATOM 906 C CA . VAL A 1 118 ? 1.707 -1.191 26.604 1.00 79.31 118 VAL A CA 1
ATOM 907 C C . VAL A 1 118 ? 0.317 -1.771 26.820 1.00 79.31 118 VAL A C 1
ATOM 909 O O . VAL A 1 118 ? -0.193 -1.754 27.938 1.00 79.31 118 VAL A O 1
ATOM 912 N N . ALA A 1 119 ? -0.279 -2.300 25.752 1.00 79.56 119 ALA A N 1
ATOM 913 C CA . ALA A 1 119 ? -1.562 -2.989 25.804 1.00 79.56 119 ALA A CA 1
ATOM 914 C C . ALA A 1 119 ? -1.377 -4.522 25.839 1.00 79.56 119 ALA A C 1
ATOM 916 O O . ALA A 1 119 ? -0.464 -5.057 25.195 1.00 79.56 119 ALA A O 1
ATOM 917 N N . PRO A 1 120 ? -2.242 -5.264 26.556 1.00 76.62 120 PRO A N 1
ATOM 918 C CA . PRO A 1 120 ? -2.266 -6.719 26.470 1.00 76.62 120 PRO A CA 1
ATOM 919 C C . PRO A 1 120 ? -2.570 -7.159 25.029 1.00 76.62 120 PRO A C 1
ATOM 921 O O . PRO A 1 120 ? -3.494 -6.661 24.397 1.00 76.62 120 PRO A O 1
ATOM 92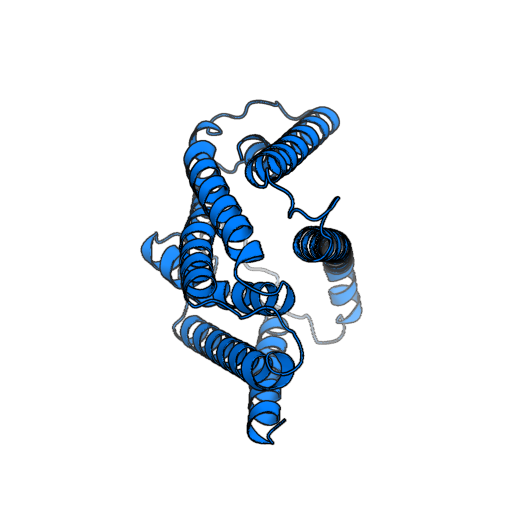4 N N . GLY A 1 121 ? -1.760 -8.082 24.502 1.00 78.44 121 GLY A N 1
ATOM 925 C CA . GLY A 1 121 ? -1.871 -8.585 23.126 1.00 78.44 121 GLY A CA 1
ATOM 926 C C . GLY A 1 121 ? -0.993 -7.876 22.087 1.00 78.44 121 GLY A C 1
ATOM 927 O O . GLY A 1 121 ? -0.955 -8.311 20.939 1.00 78.44 121 GLY A O 1
ATOM 928 N N . MET A 1 122 ? -0.195 -6.881 22.495 1.00 82.69 122 MET A N 1
ATOM 929 C CA . MET A 1 122 ? 0.810 -6.240 21.633 1.00 82.69 122 MET A CA 1
ATOM 930 C C . MET A 1 122 ? 1.889 -7.220 21.136 1.00 82.69 122 MET A C 1
ATOM 932 O O . MET A 1 122 ? 2.435 -7.038 20.064 1.00 82.69 122 MET A O 1
ATOM 936 N N . ILE A 1 123 ? 2.148 -8.328 21.841 1.00 84.88 123 ILE A N 1
ATOM 937 C CA . ILE A 1 123 ? 3.062 -9.388 21.359 1.00 84.88 123 ILE A CA 1
ATOM 938 C C . ILE A 1 123 ? 2.595 -9.962 20.007 1.00 84.88 123 ILE A C 1
ATOM 940 O O . ILE A 1 123 ? 3.419 -10.369 19.188 1.00 84.88 123 ILE A O 1
ATOM 944 N N . GLY A 1 124 ? 1.284 -9.951 19.740 1.00 84.94 124 GLY A N 1
ATOM 945 C CA . GLY A 1 124 ? 0.719 -10.392 18.467 1.00 84.94 124 GLY A CA 1
ATOM 946 C C . GLY A 1 124 ? 1.126 -9.526 17.270 1.00 84.94 124 GLY A C 1
ATOM 947 O O . GLY A 1 124 ? 1.049 -10.008 16.143 1.00 84.94 124 GLY A O 1
ATOM 948 N N . THR A 1 125 ? 1.611 -8.295 17.485 1.00 89.25 125 THR A N 1
ATOM 949 C CA . THR A 1 125 ? 2.076 -7.408 16.403 1.00 89.25 125 THR A CA 1
ATOM 950 C C . THR A 1 125 ? 3.446 -7.808 15.857 1.00 89.25 125 THR A C 1
ATOM 952 O O . THR A 1 125 ? 3.814 -7.373 14.772 1.00 89.25 125 THR A O 1
ATOM 955 N N . LEU A 1 126 ? 4.190 -8.683 16.547 1.00 90.25 126 LEU A N 1
ATOM 956 C CA . LEU A 1 126 ? 5.513 -9.113 16.094 1.00 90.25 126 LEU A CA 1
ATOM 957 C C . LEU A 1 126 ? 5.449 -9.843 14.744 1.00 90.25 126 LEU A C 1
ATOM 959 O O . LEU A 1 126 ? 6.321 -9.660 13.899 1.00 90.25 126 LEU A O 1
ATOM 963 N N . LEU A 1 127 ? 4.401 -10.642 14.516 1.00 90.25 127 LEU A N 1
ATOM 964 C CA . LEU A 1 127 ? 4.200 -11.324 13.236 1.00 90.25 127 LEU A CA 1
ATOM 965 C C . LEU A 1 127 ? 4.022 -10.332 12.075 1.00 90.25 127 LEU A C 1
ATOM 967 O O . LEU A 1 127 ? 4.858 -10.375 11.170 1.00 90.25 127 LEU A O 1
ATOM 971 N N . PRO A 1 128 ? 3.032 -9.413 12.087 1.00 91.19 128 PRO A N 1
ATOM 972 C CA . PRO A 1 128 ? 2.915 -8.416 11.031 1.00 91.19 128 PRO A CA 1
ATOM 973 C C . PRO A 1 128 ? 4.147 -7.505 10.938 1.00 91.19 128 PRO A C 1
ATOM 975 O O . PRO A 1 128 ? 4.510 -7.133 9.831 1.00 91.19 128 PRO A O 1
ATOM 978 N N . ALA A 1 129 ? 4.836 -7.191 12.042 1.00 91.62 129 ALA A N 1
ATOM 979 C CA . ALA A 1 129 ? 6.063 -6.386 12.011 1.00 91.62 129 ALA A CA 1
ATOM 980 C C . ALA A 1 129 ? 7.181 -7.075 11.217 1.00 91.62 129 ALA A C 1
ATOM 982 O O . ALA A 1 129 ? 7.804 -6.480 10.340 1.00 91.62 129 ALA A O 1
ATOM 983 N N . THR A 1 130 ? 7.414 -8.366 11.476 1.00 91.81 130 THR A N 1
ATOM 984 C CA . THR A 1 130 ? 8.444 -9.126 10.752 1.00 91.81 130 THR A CA 1
ATOM 985 C C . THR A 1 130 ? 8.129 -9.268 9.267 1.00 91.81 130 THR A C 1
ATOM 987 O O . THR A 1 130 ? 9.032 -9.125 8.442 1.00 91.81 130 THR A O 1
ATOM 990 N N . THR A 1 131 ? 6.866 -9.511 8.903 1.00 92.50 131 THR A N 1
ATOM 991 C CA . THR A 1 131 ? 6.478 -9.582 7.491 1.00 92.50 131 THR A CA 1
ATOM 992 C C . THR A 1 131 ? 6.585 -8.216 6.823 1.00 92.50 131 THR A C 1
ATOM 994 O O . THR A 1 131 ? 7.070 -8.138 5.698 1.00 92.50 131 THR A O 1
ATOM 997 N N . ASP A 1 132 ? 6.230 -7.135 7.517 1.00 93.19 132 ASP A N 1
ATOM 998 C CA . ASP A 1 132 ? 6.351 -5.776 6.989 1.00 93.19 132 ASP A CA 1
ATOM 999 C C . ASP A 1 132 ? 7.805 -5.380 6.733 1.00 93.19 132 ASP A C 1
ATOM 1001 O O . ASP A 1 132 ? 8.127 -4.919 5.642 1.00 93.19 132 ASP A O 1
ATOM 1005 N N . LEU A 1 133 ? 8.719 -5.672 7.663 1.00 91.88 133 LEU A N 1
ATOM 1006 C CA . LEU A 1 133 ? 10.154 -5.434 7.467 1.00 91.88 133 LEU A CA 1
ATOM 1007 C C . LEU A 1 133 ? 10.715 -6.192 6.257 1.00 91.88 133 LEU A C 1
ATOM 1009 O O . LEU A 1 133 ? 11.539 -5.661 5.507 1.00 91.88 133 LEU A O 1
ATOM 1013 N N . VAL A 1 134 ? 10.277 -7.437 6.043 1.00 92.31 134 VAL A N 1
ATOM 1014 C CA . VAL A 1 134 ? 10.670 -8.216 4.858 1.00 92.31 134 VAL A CA 1
ATOM 1015 C C . VAL A 1 134 ? 10.082 -7.590 3.593 1.00 92.31 134 VAL A C 1
ATOM 1017 O O . VAL A 1 134 ? 10.800 -7.428 2.604 1.00 92.31 134 VAL A O 1
ATOM 1020 N N . ALA A 1 135 ? 8.806 -7.199 3.620 1.00 92.19 135 ALA A N 1
ATOM 1021 C CA . ALA A 1 135 ? 8.133 -6.560 2.498 1.00 92.19 135 ALA A CA 1
ATOM 1022 C C . ALA A 1 135 ? 8.830 -5.243 2.111 1.00 92.19 135 ALA A C 1
ATOM 1024 O O . ALA A 1 135 ? 9.253 -5.086 0.962 1.00 92.19 135 ALA A O 1
ATOM 1025 N N . THR A 1 136 ? 9.033 -4.328 3.059 1.00 91.12 136 THR A N 1
ATOM 1026 C CA . THR A 1 136 ? 9.683 -3.034 2.811 1.00 91.12 136 THR A CA 1
ATOM 1027 C C . THR A 1 136 ? 11.126 -3.202 2.332 1.00 91.12 136 THR A C 1
ATOM 1029 O O . THR A 1 136 ? 11.545 -2.509 1.402 1.00 91.12 136 THR A O 1
ATOM 1032 N N . SER A 1 137 ? 11.864 -4.187 2.852 1.00 89.06 137 SER A N 1
ATOM 1033 C CA . SER A 1 137 ? 13.210 -4.522 2.363 1.00 89.06 137 SER A CA 1
ATOM 1034 C C . SER A 1 137 ? 13.204 -4.976 0.898 1.00 89.06 137 SER A C 1
ATOM 1036 O O . SER A 1 137 ? 13.994 -4.477 0.094 1.00 89.06 137 SER A O 1
ATOM 1038 N N . LEU A 1 138 ? 12.290 -5.879 0.519 1.00 89.88 138 LEU A N 1
ATOM 1039 C CA . LEU A 1 138 ? 12.122 -6.324 -0.872 1.00 89.88 138 LEU A CA 1
ATOM 1040 C C . LEU A 1 138 ? 11.697 -5.170 -1.786 1.00 89.88 138 LEU A C 1
ATOM 1042 O O . LEU A 1 138 ? 12.209 -5.046 -2.899 1.00 89.88 138 LEU A O 1
ATOM 1046 N N . GLN A 1 139 ? 10.808 -4.297 -1.311 1.00 91.06 139 GLN A N 1
ATOM 1047 C CA . GLN A 1 139 ? 10.369 -3.111 -2.043 1.00 91.06 139 GLN A CA 1
ATOM 1048 C C . GLN A 1 139 ? 11.534 -2.151 -2.322 1.00 91.06 139 GLN A C 1
ATOM 1050 O O . GLN A 1 139 ? 11.653 -1.630 -3.434 1.00 91.06 139 GLN A O 1
ATOM 1055 N N . HIS A 1 140 ? 12.384 -1.899 -1.326 1.00 87.62 140 HIS A N 1
ATOM 1056 C CA . HIS A 1 140 ? 13.555 -1.039 -1.485 1.00 87.62 140 HIS A CA 1
ATOM 1057 C C . HIS A 1 140 ? 14.632 -1.684 -2.361 1.00 87.62 140 HIS A C 1
ATOM 1059 O O . HIS A 1 140 ? 15.249 -0.988 -3.160 1.00 87.62 140 HIS A O 1
ATOM 1065 N N . ALA A 1 141 ? 14.832 -3.001 -2.285 1.00 86.62 141 ALA A N 1
ATOM 1066 C CA . ALA A 1 141 ? 15.725 -3.705 -3.205 1.00 86.62 141 ALA A CA 1
ATOM 1067 C C . ALA A 1 141 ? 15.220 -3.622 -4.659 1.00 86.62 141 ALA A C 1
ATOM 1069 O O . ALA A 1 141 ? 15.999 -3.352 -5.576 1.00 86.62 141 ALA A O 1
ATOM 1070 N N . ALA A 1 142 ? 13.907 -3.774 -4.867 1.00 86.94 142 ALA A N 1
ATOM 1071 C CA . ALA A 1 142 ? 13.288 -3.643 -6.181 1.00 86.94 142 ALA A CA 1
ATOM 1072 C C . ALA A 1 142 ? 13.448 -2.231 -6.766 1.00 86.94 142 ALA A C 1
ATOM 1074 O O . ALA A 1 142 ? 13.669 -2.116 -7.968 1.00 86.94 142 ALA A O 1
ATOM 1075 N N . LEU A 1 143 ? 13.430 -1.183 -5.931 1.00 84.44 143 LEU A N 1
ATOM 1076 C CA . LEU A 1 143 ? 13.587 0.223 -6.337 1.00 84.44 143 LEU A CA 1
ATOM 1077 C C . LEU A 1 143 ? 14.890 0.495 -7.113 1.00 84.44 143 LEU A C 1
ATOM 1079 O O . LEU A 1 143 ? 14.934 1.392 -7.948 1.00 84.44 143 LEU A O 1
ATOM 1083 N N . TYR A 1 144 ? 15.952 -0.281 -6.875 1.00 81.38 144 TYR A N 1
ATOM 1084 C CA . TYR A 1 144 ? 17.210 -0.157 -7.624 1.00 81.38 144 TYR A CA 1
ATOM 1085 C C . TYR A 1 144 ? 17.204 -0.911 -8.962 1.00 81.38 144 TYR A C 1
ATOM 1087 O O . TYR A 1 144 ? 18.025 -0.632 -9.834 1.00 81.38 144 TYR A O 1
ATOM 1095 N N . LEU A 1 145 ? 16.282 -1.862 -9.130 1.00 82.06 145 LEU A N 1
ATOM 1096 C CA . LEU A 1 145 ? 16.168 -2.757 -10.287 1.00 82.06 145 LEU A CA 1
ATOM 1097 C C . LEU A 1 145 ? 15.029 -2.367 -11.242 1.00 82.06 145 LEU A C 1
ATOM 1099 O O . LEU A 1 145 ? 14.846 -3.006 -12.284 1.00 82.06 145 LEU A O 1
ATOM 1103 N N . MET A 1 146 ? 14.244 -1.352 -10.883 1.00 80.19 146 MET A N 1
ATOM 1104 C CA . MET A 1 146 ? 13.102 -0.873 -11.651 1.00 80.19 146 MET A CA 1
ATOM 1105 C C . MET A 1 146 ? 12.903 0.632 -11.476 1.00 80.19 146 MET A C 1
ATOM 1107 O O . MET A 1 146 ? 13.370 1.228 -10.512 1.00 80.19 146 MET A O 1
ATOM 1111 N N . PHE A 1 147 ? 12.157 1.245 -12.388 1.00 79.19 147 PHE A N 1
ATOM 1112 C CA . PHE A 1 147 ? 11.753 2.637 -12.241 1.00 79.19 147 PHE A CA 1
ATOM 1113 C C . PHE A 1 147 ? 10.620 2.805 -11.241 1.00 79.19 147 PHE A C 1
ATOM 1115 O O . PHE A 1 147 ? 9.693 1.991 -11.186 1.00 79.19 147 PHE A O 1
ATOM 1122 N N . PHE A 1 148 ? 10.658 3.915 -10.511 1.00 82.56 148 PHE A N 1
ATOM 1123 C CA . PHE A 1 148 ? 9.664 4.248 -9.501 1.00 82.56 148 PHE A CA 1
ATOM 1124 C C . PHE A 1 148 ? 8.209 4.286 -10.029 1.00 82.56 148 PHE A C 1
ATOM 1126 O O . PHE A 1 148 ? 7.331 3.727 -9.359 1.00 82.56 148 PHE A O 1
ATOM 1133 N N . PRO A 1 149 ? 7.909 4.832 -11.229 1.00 79.88 149 PRO A N 1
ATOM 1134 C CA . PRO A 1 149 ? 6.555 4.789 -11.784 1.00 79.88 149 PRO A CA 1
ATOM 1135 C C . PRO A 1 149 ? 6.056 3.359 -12.022 1.00 79.88 149 PRO A C 1
ATOM 1137 O O . PRO A 1 149 ? 4.989 2.989 -11.535 1.00 79.88 149 PRO A O 1
ATOM 1140 N N . ALA A 1 150 ? 6.863 2.507 -12.666 1.00 80.19 150 ALA A N 1
ATOM 1141 C CA . ALA A 1 150 ? 6.522 1.099 -12.881 1.00 80.19 150 ALA A CA 1
ATOM 1142 C C . ALA A 1 150 ? 6.300 0.359 -11.548 1.00 80.19 150 ALA A C 1
ATOM 1144 O O . ALA A 1 150 ? 5.379 -0.451 -11.424 1.00 80.19 150 ALA A O 1
ATOM 1145 N N . GLN A 1 151 ? 7.096 0.680 -10.523 1.00 85.00 151 GLN A N 1
ATOM 1146 C CA . GLN A 1 151 ? 6.941 0.132 -9.176 1.00 85.00 151 GLN A CA 1
ATOM 1147 C C . GLN A 1 151 ? 5.613 0.533 -8.540 1.00 85.00 151 GLN A C 1
ATOM 1149 O O . GLN A 1 151 ? 4.913 -0.309 -7.973 1.00 85.00 151 GLN A O 1
ATOM 1154 N N . SER A 1 152 ? 5.259 1.810 -8.652 1.00 83.75 152 SER A N 1
ATOM 1155 C CA . SER A 1 152 ? 4.011 2.356 -8.123 1.00 83.75 152 SER A CA 1
ATOM 1156 C C . SER A 1 152 ? 2.791 1.731 -8.794 1.00 83.75 152 SER A C 1
ATOM 1158 O O . SER A 1 152 ? 1.823 1.399 -8.111 1.00 83.75 152 SER A O 1
ATOM 1160 N N . LEU A 1 153 ? 2.862 1.456 -10.099 1.00 82.06 153 LEU A N 1
ATOM 1161 C CA . LEU A 1 153 ? 1.808 0.727 -10.802 1.00 82.06 153 LEU A CA 1
ATOM 1162 C C . LEU A 1 153 ? 1.701 -0.725 -10.318 1.00 82.06 153 LEU A C 1
ATOM 1164 O O . LEU A 1 153 ? 0.603 -1.180 -9.996 1.00 82.06 153 LEU A O 1
ATOM 1168 N N . MET A 1 154 ? 2.824 -1.437 -10.171 1.00 83.06 154 MET A N 1
ATOM 1169 C CA . MET A 1 154 ? 2.820 -2.815 -9.661 1.00 83.06 154 MET A CA 1
ATOM 1170 C C . MET A 1 154 ? 2.237 -2.924 -8.244 1.00 83.06 154 MET A C 1
ATOM 1172 O O . MET A 1 154 ? 1.537 -3.894 -7.959 1.00 83.06 154 MET A O 1
ATOM 1176 N N . LYS A 1 155 ? 2.441 -1.926 -7.371 1.00 86.06 155 LYS A N 1
ATOM 1177 C CA . LYS A 1 155 ? 1.831 -1.885 -6.024 1.00 86.06 155 LYS A CA 1
ATOM 1178 C C . LYS A 1 155 ? 0.305 -1.992 -6.057 1.00 86.06 155 LYS A C 1
ATOM 1180 O O . LYS A 1 155 ? -0.287 -2.593 -5.164 1.00 86.06 155 LYS A O 1
ATOM 1185 N N . THR A 1 156 ? -0.341 -1.463 -7.095 1.00 82.06 156 THR A N 1
ATOM 1186 C CA . THR A 1 156 ? -1.808 -1.504 -7.215 1.00 82.06 156 THR A CA 1
ATOM 1187 C C . THR A 1 156 ? -2.352 -2.905 -7.533 1.00 82.06 156 THR A C 1
ATOM 1189 O O . THR A 1 156 ? -3.522 -3.178 -7.267 1.00 82.06 156 THR A O 1
ATOM 1192 N N . LEU A 1 157 ? -1.505 -3.844 -7.982 1.00 82.19 157 LEU A N 1
ATOM 1193 C CA . LEU A 1 157 ? -1.886 -5.250 -8.183 1.00 82.19 157 LEU A CA 1
ATOM 1194 C C . LEU A 1 157 ? -2.178 -5.993 -6.871 1.00 82.19 157 LEU A C 1
ATOM 1196 O O . LEU A 1 157 ? -2.778 -7.067 -6.921 1.00 82.19 157 LEU A O 1
ATOM 1200 N N . LYS A 1 158 ? -1.804 -5.437 -5.706 1.00 84.94 158 LYS A N 1
ATOM 1201 C CA . LYS A 1 158 ? -1.945 -6.098 -4.396 1.00 84.94 158 LYS A CA 1
ATOM 1202 C C . LYS A 1 158 ? -3.373 -6.479 -4.014 1.00 84.94 158 LYS A C 1
ATOM 1204 O O . LYS A 1 158 ? -3.549 -7.349 -3.170 1.00 84.94 158 LYS A O 1
ATOM 1209 N N . VAL A 1 159 ? -4.384 -5.869 -4.638 1.00 80.25 159 VAL A N 1
ATOM 1210 C CA . VAL A 1 159 ? -5.800 -6.135 -4.340 1.00 80.25 159 VAL A CA 1
ATOM 1211 C C . VAL A 1 159 ? -6.114 -7.631 -4.416 1.00 80.25 159 VAL A C 1
ATOM 1213 O O . VAL A 1 159 ? -6.710 -8.178 -3.493 1.00 80.25 159 VAL A O 1
ATOM 1216 N N . LEU A 1 160 ? -5.661 -8.315 -5.470 1.00 81.38 160 LEU A N 1
ATOM 1217 C CA . LEU A 1 160 ? -5.947 -9.737 -5.655 1.00 81.38 160 LEU A CA 1
ATOM 1218 C C . LEU A 1 160 ? -5.204 -10.629 -4.638 1.00 81.38 160 LEU A C 1
ATOM 1220 O O . LEU A 1 160 ? -5.876 -11.414 -3.965 1.00 81.38 160 LEU A O 1
ATOM 1224 N N . PRO A 1 161 ? -3.871 -10.516 -4.452 1.00 80.81 161 PRO A N 1
ATOM 1225 C CA . PRO A 1 161 ? -3.159 -11.228 -3.391 1.00 80.81 161 PRO A CA 1
ATOM 1226 C C . PRO A 1 161 ? -3.755 -11.025 -1.990 1.00 80.81 161 PRO A C 1
ATOM 1228 O O . PRO A 1 161 ? -3.954 -12.009 -1.277 1.00 80.81 161 PRO A O 1
ATOM 1231 N N . VAL A 1 162 ? -4.122 -9.793 -1.617 1.00 81.50 162 VAL A N 1
ATOM 1232 C CA . VAL A 1 162 ? -4.737 -9.489 -0.311 1.00 81.50 162 VAL A CA 1
ATOM 1233 C C . VAL A 1 162 ? -6.045 -10.256 -0.123 1.00 81.50 162 VAL A C 1
ATOM 1235 O O . VAL A 1 162 ? -6.245 -10.863 0.930 1.00 81.50 162 VAL A O 1
ATOM 1238 N N . MET A 1 163 ? -6.909 -10.279 -1.143 1.00 81.12 163 MET A N 1
ATOM 1239 C CA . MET A 1 163 ? -8.185 -11.004 -1.092 1.00 81.12 163 MET A CA 1
ATOM 1240 C C . MET A 1 163 ? -7.993 -12.522 -0.993 1.00 81.12 163 MET A C 1
ATOM 1242 O O . MET A 1 163 ? -8.716 -13.193 -0.253 1.00 81.12 163 MET A O 1
ATOM 1246 N N . LEU A 1 164 ? -7.015 -13.074 -1.717 1.00 82.31 164 LEU A N 1
ATOM 1247 C CA . LEU A 1 164 ? -6.700 -14.504 -1.665 1.00 82.31 164 LEU A CA 1
ATOM 1248 C C . LEU A 1 164 ? -6.168 -14.912 -0.286 1.00 82.31 164 LEU A C 1
ATOM 1250 O O . LEU A 1 164 ? -6.661 -15.880 0.297 1.00 82.31 164 LEU A O 1
ATOM 1254 N N . VAL A 1 165 ? -5.210 -14.157 0.258 1.00 81.88 165 VAL A N 1
ATOM 1255 C CA . VAL A 1 165 ? -4.636 -14.416 1.587 1.00 81.88 165 VAL A CA 1
ATOM 1256 C C . VAL A 1 165 ? -5.698 -14.266 2.679 1.00 81.88 165 VAL A C 1
ATOM 1258 O O . VAL A 1 165 ? -5.802 -15.136 3.543 1.00 81.88 165 VAL A O 1
ATOM 1261 N N . GLY A 1 166 ? -6.544 -13.234 2.611 1.00 78.50 166 GLY A N 1
ATOM 1262 C CA . GLY A 1 166 ? -7.605 -13.013 3.598 1.00 78.50 166 GLY A CA 1
ATOM 1263 C C . GLY A 1 166 ? -8.680 -14.088 3.601 1.00 78.50 166 GLY A C 1
ATOM 1264 O O . GLY A 1 166 ? -9.153 -14.486 4.667 1.00 78.50 166 GLY A O 1
ATOM 1265 N N . SER A 1 167 ? -9.001 -14.632 2.427 1.00 78.94 167 SER A N 1
ATOM 1266 C CA . SER A 1 167 ? -9.879 -15.795 2.325 1.00 78.94 167 SER A CA 1
ATOM 1267 C C . SER A 1 167 ? -9.227 -17.072 2.851 1.00 78.94 167 SER A C 1
ATOM 1269 O O . SER A 1 167 ? -9.916 -17.885 3.463 1.00 78.94 167 SER A O 1
ATOM 1271 N N . CYS A 1 168 ? -7.925 -17.264 2.622 1.00 79.69 168 CYS A N 1
ATOM 1272 C CA . CYS A 1 168 ? -7.194 -18.430 3.120 1.00 79.69 168 CYS A CA 1
ATOM 1273 C C . CYS A 1 168 ? -7.088 -18.421 4.652 1.00 79.69 168 CYS A C 1
ATOM 1275 O O . CYS A 1 168 ? -7.213 -19.468 5.282 1.00 79.69 168 CYS A O 1
ATOM 1277 N N . LEU A 1 169 ? -6.888 -17.241 5.243 1.00 76.69 169 LEU A N 1
ATOM 1278 C CA . LEU A 1 169 ? -6.830 -17.042 6.693 1.00 76.69 169 LEU A CA 1
ATOM 1279 C C . LEU A 1 169 ? -8.220 -16.946 7.348 1.00 76.69 169 LEU A C 1
ATOM 1281 O O . LEU A 1 169 ? -8.298 -16.793 8.559 1.00 76.69 169 LEU A O 1
ATOM 1285 N N . GLN A 1 170 ? -9.307 -17.037 6.567 1.00 70.88 170 GLN A N 1
ATOM 1286 C CA . GLN A 1 170 ? -10.701 -16.912 7.024 1.00 70.88 170 GLN A CA 1
ATOM 1287 C C . GLN A 1 170 ? -11.009 -15.612 7.793 1.00 70.88 170 GLN A C 1
ATOM 1289 O O . GLN A 1 170 ? -12.014 -15.524 8.492 1.00 70.88 170 GLN A O 1
ATOM 1294 N N . ASN A 1 171 ? -10.189 -14.571 7.621 1.00 67.50 171 ASN A N 1
ATOM 1295 C CA . ASN A 1 171 ? -10.386 -13.271 8.272 1.00 67.50 171 ASN A CA 1
ATOM 1296 C C . ASN A 1 171 ? -11.527 -12.466 7.630 1.00 67.50 171 ASN A C 1
ATOM 1298 O O . ASN A 1 171 ? -12.075 -11.546 8.240 1.00 67.50 171 ASN A O 1
ATOM 1302 N N . ARG A 1 172 ? -11.850 -12.767 6.365 1.00 70.69 172 ARG A N 1
ATOM 1303 C CA . ARG A 1 172 ? -12.892 -12.109 5.570 1.00 70.69 172 ARG A CA 1
ATOM 1304 C C . ARG A 1 172 ? -13.565 -13.124 4.653 1.00 70.69 172 ARG A C 1
ATOM 1306 O O . ARG A 1 172 ? -12.898 -13.968 4.055 1.00 70.69 172 ARG A O 1
ATOM 1313 N N . VAL A 1 173 ? -14.880 -13.000 4.504 1.00 71.81 173 VAL A N 1
ATOM 1314 C CA . VAL A 1 173 ? -15.655 -13.751 3.513 1.00 71.81 173 VAL A CA 1
ATOM 1315 C C . VAL A 1 173 ? -15.941 -12.814 2.349 1.00 71.81 173 VAL A C 1
ATOM 1317 O O . VAL A 1 173 ? -16.539 -11.761 2.540 1.00 71.81 173 VAL A O 1
ATOM 1320 N N . TYR A 1 174 ? -15.493 -13.188 1.155 1.00 75.62 174 TYR A N 1
ATOM 1321 C CA . TYR A 1 174 ? -15.725 -12.421 -0.066 1.00 75.62 174 TYR A CA 1
ATOM 1322 C C . TYR A 1 174 ? -16.786 -13.108 -0.922 1.00 75.62 174 TYR A C 1
ATOM 1324 O O . TYR A 1 174 ? -16.772 -14.333 -1.095 1.00 75.62 174 TYR A O 1
ATOM 1332 N N . SER A 1 175 ? -17.702 -12.326 -1.491 1.00 79.94 175 SER A N 1
ATOM 1333 C CA . SER A 1 175 ? -18.679 -12.853 -2.439 1.00 79.94 175 SER A CA 1
ATOM 1334 C C . SER A 1 175 ? -18.002 -13.208 -3.764 1.00 79.94 175 SER A C 1
ATOM 1336 O O . SER A 1 175 ? -16.978 -12.637 -4.142 1.00 79.94 175 SER A O 1
ATOM 1338 N N . ARG A 1 176 ? -18.608 -14.110 -4.547 1.00 76.69 176 ARG A N 1
ATOM 1339 C CA . ARG A 1 176 ? -18.112 -14.451 -5.897 1.00 76.69 176 ARG A CA 1
ATOM 1340 C C . ARG A 1 176 ? -17.987 -13.218 -6.798 1.00 76.69 176 ARG A C 1
ATOM 1342 O O . ARG A 1 176 ? -17.095 -13.175 -7.637 1.00 76.69 176 ARG A O 1
ATOM 1349 N N . LEU A 1 177 ? -18.854 -12.219 -6.611 1.00 74.44 177 LEU A N 1
ATOM 1350 C CA . LEU A 1 177 ? -18.783 -10.954 -7.348 1.00 74.44 177 LEU A CA 1
ATOM 1351 C C . LEU A 1 177 ? -17.545 -10.129 -6.979 1.00 74.44 177 LEU A C 1
ATOM 1353 O O . LEU A 1 177 ? -16.974 -9.486 -7.851 1.00 74.44 177 LEU A O 1
ATOM 1357 N N . ASP A 1 178 ? -17.090 -10.192 -5.729 1.00 76.62 178 ASP A N 1
ATOM 1358 C CA . ASP A 1 178 ? -15.915 -9.441 -5.280 1.00 76.62 178 ASP A CA 1
ATOM 1359 C C . ASP A 1 178 ? -14.643 -10.021 -5.893 1.00 76.62 178 ASP A C 1
ATOM 1361 O O . ASP A 1 178 ? -13.775 -9.271 -6.329 1.00 76.62 178 ASP A O 1
ATOM 1365 N N . TYR A 1 179 ? -14.561 -11.349 -6.028 1.00 78.62 179 TYR A N 1
ATOM 1366 C CA . TYR A 1 179 ? -13.459 -11.990 -6.750 1.00 78.62 179 TYR A CA 1
ATOM 1367 C C . TYR A 1 179 ? -13.427 -11.617 -8.230 1.00 78.62 179 TYR A C 1
ATOM 1369 O O . TYR A 1 179 ? -12.349 -11.379 -8.769 1.00 78.62 179 TYR A O 1
ATOM 1377 N N . VAL A 1 180 ? -14.587 -11.559 -8.892 1.00 78.75 180 VAL A N 1
ATOM 1378 C CA . VAL A 1 180 ? -14.662 -11.170 -10.308 1.00 78.75 180 VAL A CA 1
ATOM 1379 C C . VAL A 1 180 ? -14.225 -9.718 -10.489 1.00 78.75 180 VAL A C 1
ATOM 1381 O O . VAL A 1 180 ? -13.451 -9.424 -11.397 1.00 78.75 180 VAL A O 1
ATOM 1384 N N . GLU A 1 181 ? -14.669 -8.813 -9.620 1.00 75.81 181 GLU A N 1
ATOM 1385 C CA . GLU A 1 181 ? -14.259 -7.408 -9.679 1.00 75.81 181 GLU A CA 1
ATOM 1386 C C . GLU A 1 181 ? -12.782 -7.211 -9.341 1.00 75.81 181 GLU A C 1
ATOM 1388 O O . GLU A 1 181 ? -12.087 -6.501 -10.067 1.00 75.81 181 GLU A O 1
ATOM 1393 N N . GLY A 1 182 ? -12.283 -7.878 -8.297 1.00 77.94 182 GLY A N 1
ATOM 1394 C CA . GLY A 1 182 ? -10.864 -7.870 -7.952 1.00 77.94 182 GLY A CA 1
ATOM 1395 C C . GLY A 1 182 ? -10.005 -8.382 -9.107 1.00 77.94 182 GLY A C 1
ATOM 1396 O O . GLY A 1 182 ? -9.017 -7.749 -9.470 1.00 77.94 182 GLY A O 1
ATOM 1397 N N . PHE A 1 183 ? -10.429 -9.468 -9.758 1.00 81.38 183 PHE A N 1
ATOM 1398 C CA . PHE A 1 183 ? -9.757 -10.006 -10.937 1.00 81.38 183 PHE A CA 1
ATOM 1399 C C . PHE A 1 183 ? -9.752 -9.016 -12.110 1.00 81.38 183 PHE A C 1
ATOM 1401 O O . PHE A 1 183 ? -8.696 -8.762 -12.686 1.00 81.38 183 PHE A O 1
ATOM 1408 N N . LEU A 1 184 ? -10.899 -8.410 -12.439 1.00 79.94 184 LEU A N 1
ATOM 1409 C CA . LEU A 1 184 ? -10.993 -7.406 -13.505 1.00 79.94 184 LEU A CA 1
ATOM 1410 C C . LEU A 1 184 ? -10.100 -6.191 -13.228 1.00 79.94 184 LEU A C 1
ATOM 1412 O O . LEU A 1 184 ? -9.416 -5.719 -14.138 1.00 79.94 184 LEU A O 1
ATOM 1416 N N . LEU A 1 185 ? -10.065 -5.717 -11.980 1.00 79.88 185 LEU A N 1
ATOM 1417 C CA . LEU A 1 185 ? -9.205 -4.612 -11.563 1.00 79.88 185 LEU A CA 1
ATOM 1418 C C . LEU A 1 185 ? -7.723 -4.972 -11.721 1.00 79.88 185 LEU A C 1
ATOM 1420 O O . LEU A 1 185 ? -6.961 -4.199 -12.300 1.00 79.88 185 LEU A O 1
ATOM 1424 N N . THR A 1 186 ? -7.314 -6.157 -11.269 1.00 79.38 186 THR A N 1
ATOM 1425 C CA . THR A 1 186 ? -5.932 -6.630 -11.414 1.00 79.38 186 THR A CA 1
ATOM 1426 C C . THR A 1 186 ? -5.542 -6.807 -12.879 1.00 79.38 186 THR A C 1
ATOM 1428 O O . THR A 1 186 ? -4.452 -6.386 -13.261 1.00 79.38 186 THR A O 1
ATOM 1431 N N . CYS A 1 187 ? -6.419 -7.355 -13.726 1.00 81.12 187 CYS A N 1
ATOM 1432 C CA . CYS A 1 187 ? -6.176 -7.449 -15.168 1.00 81.12 187 CYS A CA 1
ATOM 1433 C C . CYS A 1 187 ? -6.016 -6.069 -15.815 1.00 81.12 187 CYS A C 1
ATOM 1435 O O . CYS A 1 187 ? -5.122 -5.881 -16.639 1.00 81.12 187 CYS A O 1
ATOM 1437 N N . PHE A 1 188 ? -6.853 -5.104 -15.432 1.00 81.12 188 PHE A N 1
ATOM 1438 C CA . PHE A 1 188 ? -6.771 -3.737 -15.940 1.00 81.12 188 PHE A CA 1
ATOM 1439 C C . PHE A 1 188 ? -5.452 -3.064 -15.549 1.00 81.12 188 PHE A C 1
ATOM 1441 O O . PHE A 1 188 ? -4.766 -2.502 -16.403 1.00 81.12 188 PHE A O 1
ATOM 1448 N N . VAL A 1 189 ? -5.055 -3.180 -14.282 1.00 78.62 189 VAL A N 1
ATOM 1449 C CA . VAL A 1 189 ? -3.765 -2.675 -13.803 1.00 78.62 189 VAL A CA 1
ATOM 1450 C C . VAL A 1 189 ? -2.604 -3.366 -14.517 1.00 78.62 189 VAL A C 1
ATOM 1452 O O . VAL A 1 189 ? -1.672 -2.694 -14.946 1.00 78.62 189 VAL A O 1
ATOM 1455 N N . ALA A 1 190 ? -2.646 -4.690 -14.679 1.00 79.19 190 ALA A N 1
ATOM 1456 C CA . ALA A 1 190 ? -1.582 -5.437 -15.346 1.00 79.19 190 ALA A CA 1
ATOM 1457 C C . ALA A 1 190 ? -1.426 -5.009 -16.812 1.00 79.19 190 ALA A C 1
ATOM 1459 O O . ALA A 1 190 ? -0.304 -4.829 -17.283 1.00 79.19 190 ALA A O 1
ATOM 1460 N N . PHE A 1 191 ? -2.543 -4.782 -17.511 1.00 83.12 191 PHE A N 1
ATOM 1461 C CA . PHE A 1 191 ? -2.534 -4.217 -18.858 1.00 83.12 191 PHE A CA 1
ATOM 1462 C C . PHE A 1 191 ? -1.912 -2.817 -18.877 1.00 83.12 191 PHE A C 1
ATOM 1464 O O . PHE A 1 191 ? -1.089 -2.532 -19.739 1.00 83.12 191 PHE A O 1
ATOM 1471 N N . PHE A 1 192 ? -2.258 -1.958 -17.916 1.00 77.94 192 PHE A N 1
ATOM 1472 C CA . PHE A 1 192 ? -1.701 -0.609 -17.832 1.00 77.94 192 PHE A CA 1
ATOM 1473 C C . PHE A 1 192 ? -0.192 -0.614 -17.538 1.00 77.94 192 PHE A C 1
ATOM 1475 O O . PHE A 1 192 ? 0.556 0.127 -18.165 1.00 77.94 192 PHE A O 1
ATOM 1482 N N . VAL A 1 193 ? 0.277 -1.491 -16.645 1.00 76.06 193 VAL A N 1
ATOM 1483 C CA . VAL A 1 193 ? 1.714 -1.701 -16.385 1.00 76.06 193 VAL A CA 1
ATOM 1484 C C . VAL A 1 193 ? 2.434 -2.145 -17.659 1.00 76.06 193 VAL A C 1
ATOM 1486 O O . VAL A 1 193 ? 3.523 -1.658 -17.950 1.00 76.06 193 VAL A O 1
ATOM 1489 N N . TRP A 1 194 ? 1.836 -3.067 -18.415 1.00 77.56 194 TRP A N 1
ATOM 1490 C CA . TRP A 1 194 ? 2.393 -3.562 -19.672 1.00 77.56 194 TRP A CA 1
ATOM 1491 C C . TRP A 1 194 ? 2.463 -2.463 -20.742 1.00 77.56 194 TRP A C 1
ATOM 1493 O O . TRP A 1 194 ? 3.490 -2.304 -21.397 1.00 77.56 194 TRP A O 1
ATOM 1503 N N . ASP A 1 195 ? 1.394 -1.679 -20.895 1.00 79.69 195 ASP A N 1
ATOM 1504 C CA . ASP A 1 195 ? 1.333 -0.542 -21.821 1.00 79.69 195 ASP A CA 1
ATOM 1505 C C . ASP A 1 195 ? 2.390 0.515 -21.473 1.00 79.69 195 ASP A C 1
ATOM 1507 O O . ASP A 1 195 ? 3.136 0.952 -22.350 1.00 79.69 195 ASP A O 1
ATOM 1511 N N . PHE A 1 196 ? 2.524 0.841 -20.185 1.00 73.50 196 PHE A N 1
ATOM 1512 C CA . PHE A 1 196 ? 3.531 1.766 -19.670 1.00 73.50 196 PHE A CA 1
ATOM 1513 C C . PHE A 1 196 ? 4.960 1.281 -19.952 1.00 73.50 196 PHE A C 1
ATOM 1515 O O . PHE A 1 196 ? 5.802 2.054 -20.403 1.00 73.50 196 PHE A O 1
ATOM 1522 N N . GLN A 1 197 ? 5.236 -0.014 -19.758 1.00 71.00 197 GLN A N 1
ATOM 1523 C CA . GLN A 1 197 ? 6.542 -0.593 -20.085 1.00 71.00 197 GLN A CA 1
ATOM 1524 C C . GLN A 1 197 ? 6.874 -0.504 -21.573 1.00 71.00 197 GLN A C 1
ATOM 1526 O O . GLN A 1 197 ? 8.028 -0.282 -21.908 1.00 71.00 197 GLN A O 1
ATOM 1531 N N . ILE A 1 198 ? 5.906 -0.686 -22.470 1.00 69.75 198 ILE A N 1
ATOM 1532 C CA . ILE A 1 198 ? 6.182 -0.630 -23.911 1.00 69.75 198 ILE A CA 1
ATOM 1533 C C . ILE A 1 198 ? 6.484 0.799 -24.366 1.00 69.75 198 ILE A C 1
ATOM 1535 O O . ILE A 1 198 ? 7.389 0.988 -25.170 1.00 69.75 198 ILE A O 1
ATOM 1539 N N . HIS A 1 199 ? 5.735 1.785 -23.870 1.00 67.12 199 HIS A N 1
ATOM 1540 C CA . HIS A 1 199 ? 5.812 3.153 -24.386 1.00 67.12 199 HIS A CA 1
ATOM 1541 C C . HIS A 1 199 ? 6.872 4.013 -23.689 1.00 67.12 199 HIS A C 1
ATOM 1543 O O . HIS A 1 199 ? 7.460 4.867 -24.340 1.00 67.12 199 HIS A O 1
ATOM 1549 N N . GLU A 1 200 ? 7.139 3.799 -22.396 1.00 63.34 200 GLU A N 1
ATOM 1550 C CA . GLU A 1 200 ? 8.072 4.643 -21.630 1.00 63.34 200 GLU A CA 1
ATOM 1551 C C . GLU A 1 200 ? 9.424 3.972 -21.332 1.00 63.34 200 GLU A C 1
ATOM 1553 O O . GLU A 1 200 ? 10.376 4.655 -20.960 1.00 63.34 200 GLU A O 1
ATOM 1558 N N . ALA A 1 201 ? 9.575 2.654 -21.536 1.00 56.72 201 ALA A N 1
ATOM 1559 C CA . ALA A 1 201 ? 10.887 2.008 -21.383 1.00 56.72 201 ALA A CA 1
ATOM 1560 C C . ALA A 1 201 ? 11.848 2.277 -22.556 1.00 56.72 201 ALA A C 1
ATOM 1562 O O . ALA A 1 201 ? 13.025 1.934 -22.455 1.00 56.72 201 ALA A O 1
ATOM 1563 N N . GLU A 1 202 ? 11.369 2.864 -23.658 1.00 51.59 202 GLU A N 1
ATOM 1564 C CA . GLU A 1 202 ? 12.196 3.195 -24.826 1.00 51.59 202 GLU A CA 1
ATOM 1565 C C . GLU A 1 202 ? 12.993 4.503 -24.633 1.00 51.59 202 GLU A C 1
ATOM 1567 O O . GLU A 1 202 ? 14.066 4.655 -25.213 1.00 51.59 202 GLU A O 1
ATOM 1572 N N . GLU A 1 203 ? 12.526 5.415 -23.767 1.00 52.06 203 GLU A N 1
ATOM 1573 C CA . GLU A 1 203 ? 13.154 6.729 -23.538 1.00 52.06 203 GLU A CA 1
ATOM 1574 C C . GLU A 1 203 ? 14.110 6.778 -22.331 1.00 52.06 203 GLU A C 1
ATOM 1576 O O . GLU A 1 203 ? 14.930 7.692 -22.235 1.00 52.06 203 GLU A O 1
ATOM 1581 N N . VAL A 1 204 ? 14.051 5.807 -21.410 1.00 54.25 204 VAL A N 1
ATOM 1582 C CA . VAL A 1 204 ? 14.811 5.862 -20.151 1.00 54.25 204 VAL A CA 1
ATOM 1583 C C . VAL A 1 204 ? 15.907 4.792 -20.109 1.00 54.25 204 VAL A C 1
ATOM 1585 O O . VAL A 1 204 ? 15.645 3.596 -20.056 1.00 54.25 204 VAL A O 1
ATOM 1588 N N . GLU A 1 205 ? 17.169 5.224 -20.062 1.00 45.62 205 GLU A N 1
ATOM 1589 C CA . GLU A 1 205 ? 18.397 4.406 -20.153 1.00 45.62 205 GLU A CA 1
ATOM 1590 C C . GLU A 1 205 ? 18.592 3.354 -19.024 1.00 45.62 205 GLU A C 1
ATOM 1592 O O . GLU A 1 205 ? 19.543 2.569 -19.041 1.00 45.62 205 GLU A O 1
ATOM 1597 N N . LYS A 1 206 ? 17.688 3.264 -18.040 1.00 52.44 206 LYS A N 1
ATOM 1598 C CA . LYS A 1 206 ? 17.705 2.221 -16.992 1.00 52.44 206 LYS A CA 1
ATOM 1599 C C . LYS A 1 206 ? 16.835 1.036 -17.449 1.00 52.44 206 LYS A C 1
ATOM 1601 O O . LYS A 1 206 ? 15.666 1.168 -17.759 1.00 52.44 206 LYS A O 1
ATOM 1606 N N . LYS A 1 207 ? 17.354 -0.187 -17.504 1.00 54.72 207 LYS A N 1
ATOM 1607 C CA . LYS A 1 207 ? 16.514 -1.337 -17.893 1.00 54.72 207 LYS A CA 1
ATOM 1608 C C . LYS A 1 207 ? 15.699 -1.837 -16.704 1.00 54.72 207 LYS A C 1
ATOM 1610 O O . LYS A 1 207 ? 16.270 -2.191 -15.675 1.00 54.72 207 LYS A O 1
ATOM 1615 N N . MET A 1 208 ? 14.379 -1.933 -16.868 1.00 69.94 208 MET A N 1
ATOM 1616 C CA . MET A 1 208 ? 13.523 -2.703 -15.966 1.00 69.94 208 MET A CA 1
ATOM 1617 C C . MET A 1 208 ? 13.997 -4.159 -15.952 1.00 69.94 208 MET A C 1
ATOM 1619 O O . MET A 1 208 ? 13.931 -4.857 -16.964 1.00 69.94 208 MET A O 1
ATOM 1623 N N . SER A 1 209 ? 14.521 -4.613 -14.814 1.00 83.06 209 SER A N 1
ATOM 1624 C CA . SER A 1 209 ? 15.056 -5.966 -14.688 1.00 83.06 209 SER A CA 1
ATOM 1625 C C . SER A 1 209 ? 13.962 -6.957 -14.297 1.00 83.06 209 SER A C 1
ATOM 1627 O O . SER A 1 209 ? 13.156 -6.695 -13.401 1.00 83.06 209 SER A O 1
ATOM 1629 N N . MET A 1 210 ? 13.983 -8.149 -14.900 1.00 84.31 210 MET A N 1
ATOM 1630 C CA . MET A 1 210 ? 13.126 -9.273 -14.492 1.00 84.31 210 MET A CA 1
ATOM 1631 C C . MET A 1 210 ? 13.291 -9.605 -13.001 1.00 84.31 210 MET A C 1
ATOM 1633 O O . MET A 1 210 ? 12.321 -9.968 -12.339 1.00 84.31 210 MET A O 1
ATOM 1637 N N . ALA A 1 211 ? 14.496 -9.417 -12.451 1.00 86.88 211 ALA A N 1
ATOM 1638 C CA . ALA A 1 211 ? 14.751 -9.598 -11.025 1.00 86.88 211 ALA A CA 1
ATOM 1639 C C . ALA A 1 211 ? 13.962 -8.595 -10.162 1.00 86.88 211 ALA A C 1
ATOM 1641 O O . ALA A 1 211 ? 13.402 -8.983 -9.140 1.00 86.88 211 ALA A O 1
ATOM 1642 N N . GLY A 1 212 ? 13.851 -7.333 -10.598 1.00 87.31 212 GLY A N 1
ATOM 1643 C CA . GLY A 1 212 ? 13.049 -6.313 -9.913 1.00 87.31 212 GLY A CA 1
ATOM 1644 C C . GLY A 1 212 ? 11.557 -6.649 -9.920 1.00 87.31 212 GLY A C 1
ATOM 1645 O O . GLY A 1 212 ? 10.885 -6.521 -8.899 1.00 87.31 212 GLY A O 1
ATOM 1646 N N . ILE A 1 213 ? 11.053 -7.181 -11.038 1.00 87.25 213 ILE A N 1
ATOM 1647 C CA . ILE A 1 213 ? 9.666 -7.658 -11.151 1.00 87.25 213 ILE A CA 1
ATOM 1648 C C . ILE A 1 213 ? 9.405 -8.817 -10.182 1.00 87.25 213 ILE A C 1
ATOM 1650 O O . ILE A 1 213 ? 8.409 -8.796 -9.460 1.00 87.25 213 ILE A O 1
ATOM 1654 N N . PHE A 1 214 ? 10.306 -9.801 -10.115 1.00 90.25 214 PHE A N 1
ATOM 1655 C CA . PHE A 1 214 ? 10.176 -10.920 -9.180 1.00 90.25 214 PHE A CA 1
ATOM 1656 C C . PHE A 1 214 ? 10.221 -10.459 -7.714 1.00 90.25 214 PHE A C 1
ATOM 1658 O O . PHE A 1 214 ? 9.391 -10.888 -6.912 1.00 90.25 214 PHE A O 1
ATOM 1665 N N . MET A 1 215 ? 11.124 -9.532 -7.373 1.00 90.31 215 MET A N 1
ATOM 1666 C CA . MET A 1 215 ? 11.171 -8.929 -6.036 1.00 90.31 215 MET A CA 1
ATOM 1667 C C . MET A 1 215 ? 9.877 -8.187 -5.694 1.00 90.31 215 MET A C 1
ATOM 1669 O O . MET A 1 215 ? 9.396 -8.315 -4.571 1.00 90.31 215 MET A O 1
ATOM 1673 N N . MET A 1 216 ? 9.269 -7.480 -6.654 1.00 91.31 216 MET A N 1
ATOM 1674 C CA . MET A 1 216 ? 7.969 -6.839 -6.448 1.00 91.31 216 MET A CA 1
ATOM 1675 C C . MET A 1 216 ? 6.844 -7.844 -6.219 1.00 91.31 216 MET A C 1
ATOM 1677 O O . MET A 1 216 ? 6.031 -7.630 -5.328 1.00 91.31 216 MET A O 1
ATOM 1681 N N . PHE A 1 217 ? 6.794 -8.956 -6.955 1.00 90.19 217 PHE A N 1
ATOM 1682 C CA . PHE A 1 217 ? 5.820 -10.017 -6.668 1.00 90.19 217 PHE A CA 1
ATOM 1683 C C . PHE A 1 217 ? 6.012 -10.617 -5.269 1.00 90.19 217 PHE A C 1
ATOM 1685 O O . PHE A 1 217 ? 5.029 -10.851 -4.558 1.00 90.19 217 PHE A O 1
ATOM 1692 N N . GLY A 1 218 ? 7.266 -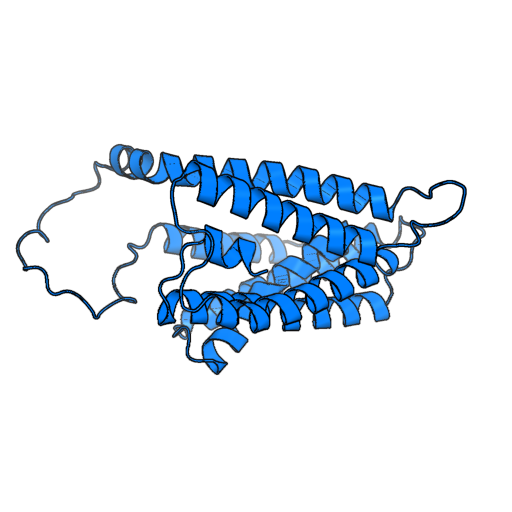10.815 -4.850 1.00 91.06 218 GLY A N 1
ATOM 1693 C CA . GLY A 1 218 ? 7.602 -11.213 -3.483 1.00 91.06 218 GLY A CA 1
ATOM 1694 C C . GLY A 1 218 ? 7.098 -10.200 -2.454 1.00 91.06 218 GLY A C 1
ATOM 1695 O O . GLY A 1 218 ? 6.375 -10.578 -1.535 1.00 91.06 218 GLY A O 1
ATOM 1696 N N . TYR A 1 219 ? 7.393 -8.913 -2.661 1.00 93.31 219 TYR A N 1
ATOM 1697 C CA . TYR A 1 219 ? 6.885 -7.812 -1.840 1.00 93.31 219 TYR A CA 1
ATOM 1698 C C . TYR A 1 219 ? 5.356 -7.857 -1.726 1.00 93.31 219 TYR A C 1
ATOM 1700 O O . TYR A 1 219 ? 4.849 -7.910 -0.614 1.00 93.31 219 TYR A O 1
ATOM 1708 N N . LEU A 1 220 ? 4.623 -7.922 -2.844 1.00 91.12 220 LEU A N 1
ATOM 1709 C CA . LEU A 1 220 ? 3.153 -7.938 -2.850 1.00 91.12 220 LEU A CA 1
ATOM 1710 C C . LEU A 1 220 ? 2.583 -9.115 -2.053 1.00 91.12 220 LEU A C 1
ATOM 1712 O O . LEU A 1 220 ? 1.566 -8.977 -1.376 1.00 91.12 220 LEU A O 1
ATOM 1716 N N . THR A 1 221 ? 3.235 -10.274 -2.140 1.00 90.50 221 THR A N 1
ATOM 1717 C CA . THR A 1 221 ? 2.817 -11.476 -1.415 1.00 90.50 221 THR A CA 1
ATOM 1718 C C . THR A 1 221 ? 2.992 -11.276 0.086 1.00 90.50 221 THR A C 1
ATOM 1720 O O . THR A 1 221 ? 2.053 -11.503 0.846 1.00 90.50 221 THR A O 1
ATOM 1723 N N . VAL A 1 222 ? 4.163 -10.803 0.518 1.00 91.88 222 VAL A N 1
ATOM 1724 C CA . VAL A 1 222 ? 4.457 -10.587 1.941 1.00 91.88 222 VAL A CA 1
ATOM 1725 C C . VAL A 1 222 ? 3.637 -9.420 2.518 1.00 91.88 222 VAL A C 1
ATOM 1727 O O . VAL A 1 222 ? 3.056 -9.575 3.587 1.00 91.88 222 VAL A O 1
ATOM 1730 N N . ASP A 1 223 ? 3.483 -8.311 1.786 1.00 91.12 223 ASP A N 1
ATOM 1731 C CA . ASP A 1 223 ? 2.634 -7.151 2.137 1.00 91.12 223 ASP A CA 1
ATOM 1732 C C . ASP A 1 223 ? 1.166 -7.566 2.348 1.00 91.12 223 ASP A C 1
ATOM 1734 O O . ASP A 1 223 ? 0.477 -7.094 3.260 1.00 91.12 223 ASP A O 1
ATOM 1738 N N . SER A 1 224 ? 0.698 -8.531 1.547 1.00 89.00 224 SER A N 1
ATOM 1739 C CA . SER A 1 224 ? -0.637 -9.114 1.699 1.00 89.00 224 SER A CA 1
ATOM 1740 C C . SER A 1 224 ? -0.781 -9.914 2.988 1.00 89.00 224 SER A C 1
ATOM 1742 O O . SER A 1 224 ? -1.831 -9.840 3.628 1.00 89.00 224 SER A O 1
ATOM 1744 N N . PHE A 1 225 ? 0.252 -10.655 3.400 1.00 89.81 225 PHE A N 1
ATOM 1745 C CA . PHE A 1 225 ? 0.262 -11.324 4.703 1.00 89.81 225 PHE A CA 1
ATOM 1746 C C . PHE A 1 225 ? 0.282 -10.314 5.850 1.00 89.81 225 PHE A C 1
ATOM 1748 O O . PHE A 1 225 ? -0.520 -10.459 6.769 1.00 89.81 225 PHE A O 1
ATOM 1755 N N . THR A 1 226 ? 1.105 -9.263 5.765 1.00 90.06 226 THR A N 1
ATOM 1756 C CA . THR A 1 226 ? 1.155 -8.186 6.768 1.00 90.06 226 THR A CA 1
ATOM 1757 C C . THR A 1 226 ? -0.231 -7.597 7.020 1.00 90.06 226 THR A C 1
ATOM 1759 O O . THR A 1 226 ? -0.705 -7.600 8.156 1.00 90.06 226 THR A O 1
ATOM 1762 N N . SER A 1 227 ? -0.911 -7.162 5.955 1.00 87.19 227 SER A N 1
ATOM 1763 C CA . SER A 1 227 ? -2.237 -6.536 6.057 1.00 87.19 227 SER A CA 1
ATOM 1764 C C . SER A 1 227 ? -3.271 -7.492 6.668 1.00 87.19 227 SER A C 1
ATOM 1766 O O . SER A 1 227 ? -4.080 -7.101 7.504 1.00 87.19 227 SER A O 1
ATOM 1768 N N . ASN A 1 228 ? -3.218 -8.777 6.303 1.00 89.06 228 ASN A N 1
ATOM 1769 C CA . ASN A 1 228 ? -4.139 -9.777 6.839 1.00 89.06 228 ASN A CA 1
ATOM 1770 C C . ASN A 1 228 ? -3.847 -10.161 8.296 1.00 89.06 228 ASN A C 1
ATOM 1772 O O . ASN A 1 228 ? -4.782 -10.447 9.044 1.00 89.06 228 ASN A O 1
ATOM 1776 N N . PHE A 1 229 ? -2.582 -10.165 8.720 1.00 89.06 229 PHE A N 1
ATOM 1777 C CA . PHE A 1 229 ? -2.226 -10.371 10.123 1.00 89.06 229 PHE A CA 1
ATOM 1778 C C . PHE A 1 229 ? -2.625 -9.177 10.989 1.00 89.06 229 PHE A C 1
ATOM 1780 O O . PHE A 1 229 ? -3.164 -9.387 12.073 1.00 89.06 229 PHE A O 1
ATOM 1787 N N . GLN A 1 230 ? -2.447 -7.944 10.506 1.00 88.44 230 GLN A N 1
ATOM 1788 C CA . GLN A 1 230 ? -2.971 -6.754 11.186 1.00 88.44 230 GLN A CA 1
ATOM 1789 C C . GLN A 1 230 ? -4.490 -6.856 11.371 1.00 88.44 230 GLN A C 1
ATOM 1791 O O . GLN A 1 230 ? -4.972 -6.731 12.496 1.00 88.44 230 GLN A O 1
ATOM 1796 N N . ASP A 1 231 ? -5.229 -7.166 10.298 1.00 86.69 231 ASP A N 1
ATOM 1797 C CA . ASP A 1 231 ? -6.685 -7.359 10.339 1.00 86.69 231 ASP A CA 1
ATOM 1798 C C . ASP A 1 231 ? -7.094 -8.434 11.359 1.00 86.69 231 ASP A C 1
ATOM 1800 O O . ASP A 1 231 ? -8.027 -8.229 12.137 1.00 86.69 231 ASP A O 1
ATOM 1804 N N . HIS A 1 232 ? -6.376 -9.559 11.405 1.00 86.50 232 HIS A N 1
ATOM 1805 C CA . HIS A 1 232 ? -6.630 -10.629 12.370 1.00 86.50 232 HIS A CA 1
ATOM 1806 C C . HIS A 1 232 ? -6.446 -10.169 13.825 1.0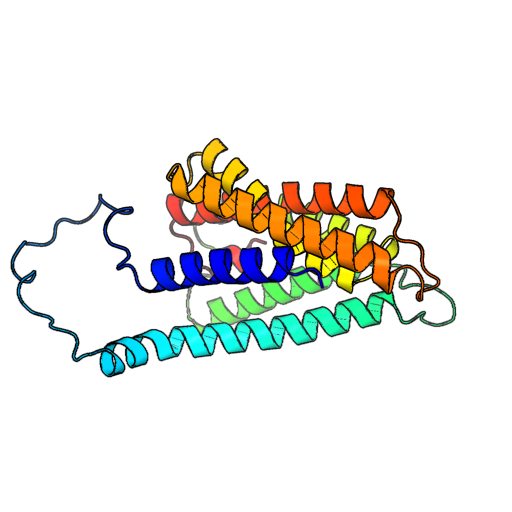0 86.50 232 HIS A C 1
ATOM 1808 O O . HIS A 1 232 ? -7.282 -10.458 14.686 1.00 86.50 232 HIS A O 1
ATOM 1814 N N . ILE A 1 233 ? -5.369 -9.431 14.111 1.00 86.31 233 ILE A N 1
ATOM 1815 C CA . ILE A 1 233 ? -5.089 -8.908 15.455 1.00 86.31 233 ILE A CA 1
ATOM 1816 C C . ILE A 1 233 ? -6.108 -7.833 15.850 1.00 86.31 233 ILE A C 1
ATOM 1818 O O . ILE A 1 233 ? -6.567 -7.826 16.995 1.00 86.31 233 ILE A O 1
ATOM 1822 N N . TYR A 1 234 ? -6.520 -6.969 14.918 1.00 85.69 234 TYR A N 1
ATOM 1823 C CA . TYR A 1 234 ? -7.581 -5.991 15.169 1.00 85.69 234 TYR A CA 1
ATOM 1824 C C . TYR A 1 234 ? -8.904 -6.667 15.540 1.00 85.69 234 TYR A C 1
ATOM 1826 O O . TYR A 1 234 ? -9.561 -6.233 16.484 1.00 85.69 234 TYR A O 1
ATOM 1834 N N . GLN A 1 235 ? -9.274 -7.746 14.847 1.00 84.06 235 GLN A N 1
ATOM 1835 C CA . GLN A 1 235 ? -10.513 -8.479 15.126 1.00 84.06 235 GLN A CA 1
ATOM 1836 C C . GLN A 1 235 ? -10.451 -9.289 16.429 1.00 84.06 235 GLN A C 1
ATOM 1838 O O . GLN A 1 235 ? -11.450 -9.378 17.138 1.00 84.06 235 GLN A O 1
ATOM 1843 N N . THR A 1 236 ? -9.294 -9.870 16.755 1.00 83.69 236 THR A N 1
ATOM 1844 C CA . THR A 1 236 ? -9.153 -10.784 17.904 1.00 83.69 236 THR A CA 1
ATOM 1845 C C . THR A 1 236 ? -8.922 -10.043 19.219 1.00 83.69 236 THR A C 1
ATOM 1847 O O . THR A 1 236 ? -9.488 -10.413 20.246 1.00 83.69 236 THR A O 1
ATOM 1850 N N . THR A 1 237 ? -8.090 -9.001 19.199 1.00 81.25 237 THR A N 1
ATOM 1851 C CA . THR A 1 237 ? -7.639 -8.308 20.416 1.00 81.25 237 THR A CA 1
ATOM 1852 C C . THR A 1 237 ? -8.315 -6.948 20.596 1.00 81.25 237 THR A C 1
ATOM 1854 O O . THR A 1 237 ? -8.305 -6.406 21.698 1.00 81.25 237 THR A O 1
ATOM 1857 N N . GLY A 1 238 ? -8.900 -6.371 19.537 1.00 77.88 238 GLY A N 1
ATOM 1858 C CA . GLY A 1 238 ? -9.466 -5.019 19.589 1.00 77.88 238 GLY A CA 1
ATOM 1859 C C . GLY A 1 238 ? -8.412 -3.941 19.863 1.00 77.88 238 GLY A C 1
ATOM 1860 O O . GLY A 1 238 ? -8.717 -2.938 20.503 1.00 77.88 238 GLY A O 1
ATOM 1861 N N . LEU A 1 239 ? -7.165 -4.174 19.431 1.00 81.44 239 LEU A N 1
ATOM 1862 C CA . LEU A 1 239 ? -6.040 -3.262 19.651 1.00 81.44 239 LEU A CA 1
ATOM 1863 C C . LEU A 1 239 ? -6.335 -1.882 19.043 1.00 81.44 239 LEU A C 1
ATOM 1865 O O . LEU A 1 239 ? -6.817 -1.787 17.912 1.00 81.44 239 LEU A O 1
ATOM 1869 N N . GLU A 1 240 ? -5.993 -0.806 19.751 1.00 83.81 240 GLU A N 1
ATOM 1870 C CA . GLU A 1 240 ? -6.087 0.539 19.181 1.00 83.81 240 GLU A CA 1
ATOM 1871 C C . GLU A 1 240 ? -5.054 0.700 18.045 1.00 83.81 240 GLU A C 1
ATOM 1873 O O . GLU A 1 240 ? -3.953 0.139 18.123 1.00 83.81 240 GLU A O 1
ATOM 1878 N N . PRO A 1 241 ? -5.345 1.485 16.988 1.00 83.88 241 PRO A N 1
ATOM 1879 C CA . PRO A 1 241 ? -4.394 1.713 15.902 1.00 83.88 241 PRO A CA 1
ATOM 1880 C C . PRO A 1 241 ? -3.019 2.223 16.356 1.00 83.88 241 PRO A C 1
ATOM 1882 O O . PRO A 1 241 ? -2.012 1.856 15.754 1.00 83.88 241 PRO A O 1
ATOM 1885 N N . GLY A 1 242 ? -2.965 3.009 17.438 1.00 85.56 242 GLY A N 1
ATOM 1886 C CA . GLY A 1 242 ? -1.710 3.481 18.025 1.00 85.56 242 GLY A CA 1
ATOM 1887 C C . GLY A 1 242 ? -0.826 2.347 18.553 1.00 85.56 242 GLY A C 1
ATOM 1888 O O . GLY A 1 242 ? 0.374 2.345 18.290 1.00 85.56 242 GLY A O 1
ATOM 1889 N N . HIS A 1 243 ? -1.401 1.348 19.234 1.00 88.56 243 HIS A N 1
ATOM 1890 C CA . HIS A 1 243 ? -0.650 0.183 19.727 1.00 88.56 243 HIS A CA 1
ATOM 1891 C C . HIS A 1 243 ? -0.171 -0.720 18.601 1.00 88.56 243 HIS A C 1
ATOM 1893 O O . HIS A 1 243 ? 0.921 -1.272 18.699 1.00 88.56 243 HIS A O 1
ATOM 1899 N N . MET A 1 244 ? -0.968 -0.861 17.536 1.00 87.38 244 MET A N 1
ATOM 1900 C CA . MET A 1 244 ? -0.545 -1.616 16.358 1.00 87.38 244 MET A CA 1
ATOM 1901 C C . MET A 1 244 ? 0.676 -0.950 15.728 1.00 87.38 244 MET A C 1
ATOM 1903 O O . MET A 1 244 ? 1.694 -1.608 15.559 1.00 87.38 244 MET A O 1
ATOM 1907 N N . LEU A 1 245 ? 0.597 0.359 15.460 1.00 88.62 245 LEU A N 1
ATOM 1908 C CA . LEU A 1 245 ? 1.687 1.117 14.845 1.00 88.62 245 LEU A CA 1
ATOM 1909 C C . LEU A 1 245 ? 2.945 1.167 15.724 1.00 88.62 245 LEU A C 1
ATOM 1911 O O . LEU A 1 245 ? 4.047 1.207 15.200 1.00 88.62 245 LEU A O 1
ATOM 1915 N N . LEU A 1 246 ? 2.803 1.175 17.053 1.00 89.81 246 LEU A N 1
ATOM 1916 C CA . LEU A 1 246 ? 3.941 1.084 17.976 1.00 89.81 246 LEU A CA 1
ATOM 1917 C C . LEU A 1 246 ? 4.645 -0.277 17.919 1.00 89.81 246 LEU A C 1
ATOM 1919 O O . LEU A 1 246 ? 5.845 -0.358 18.164 1.00 89.81 246 LEU A O 1
ATOM 1923 N N . GLY A 1 247 ? 3.891 -1.339 17.648 1.00 87.38 247 GLY A N 1
ATOM 1924 C CA . GLY A 1 247 ? 4.399 -2.702 17.597 1.00 87.38 247 GLY A CA 1
ATOM 1925 C C . GLY A 1 247 ? 4.922 -3.152 16.230 1.00 87.38 247 GLY A C 1
ATOM 1926 O O . GLY A 1 247 ? 5.332 -4.310 16.136 1.00 87.38 247 GLY A O 1
ATOM 1927 N N . MET A 1 248 ? 4.861 -2.290 15.207 1.00 86.25 248 MET A N 1
ATOM 1928 C CA . MET A 1 248 ? 5.346 -2.497 13.830 1.00 86.25 248 MET A CA 1
ATOM 1929 C C . MET A 1 248 ? 6.738 -1.904 13.612 1.00 86.25 248 MET A C 1
ATOM 1931 O O . MET A 1 248 ? 7.503 -2.481 12.805 1.00 86.25 248 MET A O 1
#

Secondary structure (DSSP, 8-state):
--HHHHHHHHHHHHHHHHHHHS---SS---S----S---S---S--HHHHHHHHHHHHHHHHHHHHHHHHHHHHHHHHHH--BTTB--S-HHHHHHHHHHHHHHHHHHHHHHHT--SS-TTGGGGHHHHHHHHHHHHHHHHHHHHS-HHHHHHHHGGGHHHHHHHHHHTTS----HHHHHHHHHHHHHHHHHHHHHHHHHTTT-SS---HHHHHHHHHHHHHHHHHHHHHHHHHHHH---HHHHHHT-